Protein AF-A0A2K0UT81-F1 (afdb_monomer)

Foldseek 3Di:
DVQVVQQLVCLQQQFLDRGGPLVVLLQVLQVLVPDPVHDQVNSCVVSVHPGCVCCVVRRDDPQDLWPVVCVVVVHDTPNVVSCCCSHSNVRGDLQQDSADDPVLLVVLCVDPVLVVLVVVLVVLVVVPDPDPVSVVVNVVSVVVSVVSSVVSRVVSSNVSRNVCSVCVVVVCVVCVVVVHDRDDRDDDPDPVPDDPVVVVVVCVVPPDDPPDPVPDVVVVVVVVVVVVPPDDDDPDDDDDDDDDD

Sequence (245 aa):
MISGWTKKLGELAGFGVVVILYTLRYNAGNEFDQCSNISDGLRNLMLQHANSRTFEKHYLGRVVPVDTMAVVSHKEQQKALMRQACSIGYSASKRRPTHLTAEQSASINDDPKIQDLLRQREFLLSKGNKSDKVRTRLRKISKDIQNEKARLRRKRKDQVRKTWSREQAVTDIERQLAGKTFEDPPISPSEEDAHPAQKRLYEALMAPATNTIEITPASYNQIQSNCYEERCVQPTRQNHQGYRK

Structure (mmCIF, N/CA/C/O backbone):
data_AF-A0A2K0UT81-F1
#
_entry.id   AF-A0A2K0UT81-F1
#
loop_
_atom_site.group_PDB
_atom_site.id
_atom_site.type_symbol
_atom_site.label_atom_id
_atom_site.label_alt_id
_atom_site.label_comp_id
_atom_site.label_asym_id
_atom_site.label_entity_id
_atom_site.label_seq_id
_atom_site.pdbx_PDB_ins_code
_atom_site.Cartn_x
_atom_site.Cartn_y
_atom_site.Cartn_z
_atom_site.occupancy
_atom_site.B_iso_or_equiv
_atom_site.auth_seq_id
_atom_site.auth_comp_id
_atom_site.auth_asym_id
_atom_site.auth_atom_id
_atom_site.pdbx_PDB_model_num
ATOM 1 N N . MET A 1 1 ? 4.844 6.743 13.617 1.00 71.19 1 MET A N 1
ATOM 2 C CA . MET A 1 1 ? 4.147 7.903 13.017 1.00 71.19 1 MET A CA 1
ATOM 3 C C . MET A 1 1 ? 4.318 7.995 11.495 1.00 71.19 1 MET A C 1
ATOM 5 O O . MET A 1 1 ? 3.304 8.147 10.839 1.00 71.19 1 MET A O 1
ATOM 9 N N . ILE A 1 2 ? 5.497 7.789 10.889 1.00 87.25 2 ILE A N 1
ATOM 10 C CA . ILE A 1 2 ? 5.664 7.871 9.413 1.00 87.25 2 ILE A CA 1
ATOM 11 C C . ILE A 1 2 ? 5.115 6.674 8.605 1.00 87.25 2 ILE A C 1
ATOM 13 O O . ILE A 1 2 ? 4.696 6.821 7.457 1.00 87.25 2 ILE A O 1
ATOM 17 N N . SER A 1 3 ? 5.072 5.476 9.201 1.00 84.44 3 SER A N 1
ATOM 18 C CA . SER A 1 3 ? 4.624 4.254 8.507 1.00 84.44 3 SER A CA 1
ATOM 19 C C . SER A 1 3 ? 3.131 4.259 8.163 1.00 84.44 3 SER A C 1
ATOM 21 O O . SER A 1 3 ? 2.723 3.683 7.160 1.00 84.44 3 SER A O 1
ATOM 23 N N . GLY A 1 4 ? 2.303 4.908 8.989 1.00 87.88 4 GLY A N 1
ATOM 24 C CA . GLY A 1 4 ? 0.879 5.091 8.703 1.00 87.88 4 GLY A CA 1
ATOM 25 C C . GLY A 1 4 ? 0.661 6.040 7.525 1.00 87.88 4 GLY A C 1
ATOM 26 O O . GLY A 1 4 ? -0.129 5.736 6.635 1.00 87.88 4 GLY A O 1
ATOM 27 N N . TRP A 1 5 ? 1.422 7.138 7.490 1.00 89.88 5 TRP A N 1
ATOM 28 C CA . TRP A 1 5 ? 1.381 8.124 6.412 1.00 89.88 5 TRP A CA 1
ATOM 29 C C . TRP A 1 5 ? 1.833 7.549 5.073 1.00 89.88 5 TRP A C 1
ATOM 31 O O . TRP A 1 5 ? 1.114 7.687 4.092 1.00 89.88 5 TRP A O 1
ATOM 41 N N . THR A 1 6 ? 2.957 6.832 5.029 1.00 91.62 6 THR A N 1
ATOM 42 C CA . THR A 1 6 ? 3.444 6.197 3.786 1.00 91.62 6 THR A CA 1
ATOM 43 C C . THR A 1 6 ? 2.451 5.186 3.218 1.00 91.62 6 THR A C 1
ATOM 45 O O . THR A 1 6 ? 2.192 5.199 2.016 1.00 91.62 6 THR A O 1
ATOM 48 N N . LYS A 1 7 ? 1.802 4.385 4.075 1.00 91.62 7 LYS A N 1
ATOM 49 C CA . LYS A 1 7 ? 0.720 3.488 3.640 1.00 91.62 7 LYS A CA 1
ATOM 50 C C . LYS A 1 7 ? -0.453 4.263 3.051 1.00 91.62 7 LYS A C 1
ATOM 52 O O . LYS A 1 7 ? -0.940 3.904 1.984 1.00 91.62 7 LYS A O 1
ATOM 57 N N . LYS A 1 8 ? -0.897 5.329 3.724 1.00 90.31 8 LYS A N 1
ATOM 58 C CA . LYS A 1 8 ? -2.017 6.149 3.249 1.00 90.31 8 LYS A CA 1
ATOM 59 C C . LYS A 1 8 ? -1.686 6.864 1.938 1.00 90.31 8 LYS A C 1
ATOM 61 O O . LYS A 1 8 ? -2.534 6.887 1.055 1.00 90.31 8 LYS A O 1
ATOM 66 N N . LEU A 1 9 ? -0.468 7.380 1.783 1.00 90.44 9 LEU A N 1
ATOM 67 C CA . LEU A 1 9 ? 0.006 7.973 0.532 1.00 90.44 9 LEU A CA 1
ATOM 68 C C . LEU A 1 9 ? -0.030 6.958 -0.607 1.00 90.44 9 LEU A C 1
ATOM 70 O O . LEU A 1 9 ? -0.569 7.261 -1.662 1.00 90.44 9 LEU A O 1
ATOM 74 N N . GLY A 1 10 ? 0.454 5.734 -0.382 1.00 91.06 10 GLY A N 1
ATOM 75 C CA . GLY A 1 10 ? 0.380 4.696 -1.408 1.00 91.06 10 GLY A CA 1
ATOM 76 C C . GLY A 1 10 ? -1.050 4.295 -1.771 1.00 91.06 10 GLY A C 1
ATOM 77 O O . GLY A 1 10 ? -1.351 4.048 -2.936 1.00 91.06 10 GLY A O 1
ATOM 78 N N . GLU A 1 11 ? -1.955 4.276 -0.788 1.00 91.38 11 GLU A N 1
ATOM 79 C CA . GLU A 1 11 ? -3.379 4.045 -1.039 1.00 91.38 11 GLU A CA 1
ATOM 80 C C . GLU A 1 11 ? -4.002 5.145 -1.906 1.00 91.38 11 GLU A C 1
ATOM 82 O O . GLU A 1 11 ? -4.755 4.803 -2.818 1.00 91.38 11 GLU A O 1
ATOM 87 N N . LEU A 1 12 ? -3.691 6.416 -1.614 1.00 89.75 12 LEU A N 1
ATOM 88 C CA . LEU A 1 12 ? -4.201 7.609 -2.305 1.00 89.75 12 LEU A CA 1
ATOM 89 C C . LEU A 1 12 ? -3.611 7.781 -3.706 1.00 89.75 12 LEU A C 1
ATOM 91 O O . LEU A 1 12 ? -4.350 8.069 -4.637 1.00 89.75 12 LEU A O 1
ATOM 95 N N . ALA A 1 13 ? -2.312 7.521 -3.870 1.00 89.31 13 ALA A N 1
ATOM 96 C CA . ALA A 1 13 ? -1.663 7.414 -5.178 1.00 89.31 13 ALA A CA 1
ATOM 97 C C . ALA A 1 13 ? -2.209 6.233 -5.997 1.00 89.31 13 ALA A C 1
ATOM 99 O O . ALA A 1 13 ? -1.914 6.086 -7.180 1.00 89.31 13 ALA A O 1
ATOM 100 N N . GLY A 1 14 ? -3.000 5.369 -5.355 1.00 90.94 14 GLY A N 1
ATOM 101 C CA . GLY A 1 14 ? -3.665 4.275 -6.016 1.00 90.94 14 GLY A CA 1
ATOM 102 C C . GLY A 1 14 ? -2.703 3.166 -6.390 1.00 90.94 14 GLY A C 1
ATOM 103 O O . GLY A 1 14 ? -2.976 2.507 -7.375 1.00 90.94 14 GLY A O 1
ATOM 104 N N . PHE A 1 15 ? -1.618 2.919 -5.647 1.00 91.94 15 PHE A N 1
ATOM 105 C CA . PHE A 1 15 ? -0.729 1.778 -5.899 1.00 91.94 15 PHE A CA 1
ATOM 106 C C . PHE A 1 15 ? -1.364 0.444 -5.486 1.00 91.94 15 PHE A C 1
ATOM 108 O O . PHE A 1 15 ? -2.181 0.375 -4.556 1.00 91.94 15 PHE A O 1
ATOM 115 N N . GLY A 1 16 ? -0.997 -0.624 -6.204 1.00 88.88 16 GLY A N 1
ATOM 116 C CA . GLY A 1 16 ? -1.505 -1.981 -5.958 1.00 88.88 16 GLY A CA 1
ATOM 117 C C . GLY A 1 16 ? -0.767 -2.684 -4.824 1.00 88.88 16 GLY A C 1
ATOM 118 O O . GLY A 1 16 ? -1.307 -3.575 -4.174 1.00 88.88 16 GLY A O 1
ATOM 119 N N . VAL A 1 17 ? 0.456 -2.236 -4.551 1.00 89.25 17 VAL A N 1
ATOM 120 C CA . VAL A 1 17 ? 1.297 -2.718 -3.458 1.00 89.25 17 VAL A CA 1
ATOM 121 C C . VAL A 1 17 ? 1.152 -1.838 -2.220 1.00 89.25 17 VAL A C 1
ATOM 123 O O . VAL A 1 17 ? 0.838 -0.649 -2.295 1.00 89.25 17 VAL A O 1
ATOM 126 N N . VAL A 1 18 ? 1.431 -2.413 -1.050 1.00 90.81 18 VAL A N 1
ATOM 127 C CA . VAL A 1 18 ? 1.482 -1.640 0.193 1.00 90.81 18 VAL A CA 1
ATOM 128 C C . VAL A 1 18 ? 2.776 -0.829 0.221 1.00 90.81 18 VAL A C 1
ATOM 130 O O . VAL A 1 18 ? 3.878 -1.382 0.266 1.00 90.81 18 VAL A O 1
ATOM 133 N N . VAL A 1 19 ? 2.644 0.497 0.241 1.00 92.44 19 VAL A N 1
ATOM 134 C CA . VAL A 1 19 ? 3.790 1.400 0.358 1.00 92.44 19 VAL A CA 1
ATOM 135 C C . VAL A 1 19 ? 4.198 1.536 1.819 1.00 92.44 19 VAL A C 1
ATOM 137 O O . VAL A 1 19 ? 3.478 2.083 2.653 1.00 92.44 19 VAL A O 1
ATOM 140 N N . ILE A 1 20 ? 5.382 1.025 2.127 1.00 93.06 20 ILE A N 1
ATOM 141 C CA . ILE A 1 20 ? 6.107 1.258 3.377 1.00 93.06 20 ILE A CA 1
ATOM 142 C C . ILE A 1 20 ? 7.523 1.722 3.039 1.00 93.06 20 ILE A C 1
ATOM 144 O O . ILE A 1 20 ? 7.965 1.589 1.901 1.00 93.06 20 ILE A O 1
ATOM 148 N N . LEU A 1 21 ? 8.255 2.226 4.035 1.00 92.50 21 LEU A N 1
ATOM 149 C CA . LEU A 1 21 ? 9.642 2.674 3.853 1.00 92.50 21 LEU A CA 1
ATOM 150 C C . LEU A 1 21 ? 10.527 1.609 3.194 1.00 92.50 21 LEU A C 1
ATOM 152 O O . LEU A 1 21 ? 11.316 1.928 2.312 1.00 92.50 21 LEU A O 1
ATOM 156 N N . TYR A 1 22 ? 10.351 0.342 3.579 1.00 93.38 22 TYR A N 1
ATOM 157 C CA . TYR A 1 22 ? 11.067 -0.761 2.949 1.00 93.38 22 TYR A CA 1
ATOM 158 C C . TYR A 1 22 ? 10.715 -0.904 1.462 1.00 93.38 22 TYR A C 1
ATOM 160 O O . TYR A 1 22 ? 11.628 -0.975 0.657 1.00 93.38 22 TYR A O 1
ATOM 168 N N . THR A 1 23 ? 9.435 -0.849 1.069 1.00 91.88 23 THR A N 1
ATOM 169 C CA . THR A 1 23 ? 9.013 -0.876 -0.346 1.00 91.88 23 THR A CA 1
ATOM 170 C C . THR A 1 23 ? 9.639 0.270 -1.140 1.00 91.88 23 THR A C 1
ATOM 172 O O . THR A 1 23 ? 10.075 0.074 -2.266 1.00 91.88 23 THR A O 1
ATOM 175 N N . LEU A 1 24 ? 9.717 1.471 -0.561 1.00 91.19 24 LEU A N 1
ATOM 176 C CA . LEU A 1 24 ? 10.350 2.617 -1.219 1.00 91.19 24 LEU A CA 1
ATOM 177 C C . LEU A 1 24 ? 11.852 2.384 -1.424 1.00 91.19 24 LEU A C 1
ATOM 179 O O . LEU A 1 24 ? 12.349 2.560 -2.531 1.00 91.19 24 LEU A O 1
ATOM 183 N N . ARG A 1 25 ? 12.555 1.916 -0.387 1.00 94.00 25 ARG A N 1
ATOM 184 C CA . ARG A 1 25 ? 13.986 1.581 -0.461 1.00 94.00 25 ARG A CA 1
ATOM 185 C C . ARG A 1 25 ? 14.259 0.411 -1.411 1.00 94.00 25 ARG A C 1
ATOM 187 O O . ARG A 1 25 ? 15.251 0.436 -2.126 1.00 94.00 25 ARG A O 1
ATOM 194 N N . TYR A 1 26 ? 13.371 -0.580 -1.433 1.00 93.62 26 TYR A N 1
ATOM 195 C CA . TYR A 1 26 ? 13.382 -1.714 -2.355 1.00 93.62 26 TYR A CA 1
ATOM 196 C C . TYR A 1 26 ? 13.311 -1.246 -3.804 1.00 93.62 26 TYR A C 1
ATOM 198 O O . TYR A 1 26 ? 14.203 -1.557 -4.584 1.00 93.62 26 TYR A O 1
ATOM 206 N N . ASN A 1 27 ? 12.307 -0.441 -4.154 1.00 90.88 27 ASN A N 1
ATOM 207 C CA . ASN A 1 27 ? 12.177 0.062 -5.519 1.00 90.88 27 ASN A CA 1
ATOM 208 C C . ASN A 1 27 ? 13.346 0.978 -5.896 1.00 90.88 27 ASN A C 1
ATOM 210 O O . ASN A 1 27 ? 13.968 0.753 -6.925 1.00 90.88 27 ASN A O 1
ATOM 214 N N . ALA A 1 28 ? 13.709 1.938 -5.039 1.00 91.81 28 ALA A N 1
ATOM 215 C CA . ALA A 1 28 ? 14.836 2.833 -5.300 1.00 91.81 28 ALA A CA 1
ATOM 216 C C . ALA A 1 28 ? 16.145 2.060 -5.514 1.00 91.81 28 ALA A C 1
ATOM 218 O O . ALA A 1 28 ? 16.870 2.332 -6.461 1.00 91.81 28 ALA A O 1
ATOM 219 N N . GLY A 1 29 ? 16.416 1.048 -4.685 1.00 94.25 29 GLY A N 1
ATOM 220 C CA . GLY A 1 29 ? 17.598 0.206 -4.831 1.00 94.25 29 GLY A CA 1
ATOM 221 C C . GLY A 1 29 ? 17.665 -0.522 -6.175 1.00 94.25 29 GLY A C 1
ATOM 222 O O . GLY A 1 29 ? 18.743 -0.600 -6.750 1.00 94.25 29 GLY A O 1
ATOM 223 N N . ASN A 1 30 ? 16.532 -1.012 -6.687 1.00 93.12 30 ASN A N 1
ATOM 224 C CA . ASN A 1 30 ? 16.468 -1.647 -8.009 1.00 93.12 30 ASN A CA 1
ATOM 225 C C . ASN A 1 30 ? 16.635 -0.649 -9.157 1.00 93.12 30 ASN A C 1
ATOM 227 O O . ASN A 1 30 ? 17.266 -0.975 -10.156 1.00 93.12 30 ASN A O 1
ATOM 231 N N . GLU A 1 31 ? 16.107 0.567 -9.017 1.00 91.25 31 GLU A N 1
ATOM 232 C CA . GLU A 1 31 ? 16.331 1.627 -10.006 1.00 91.25 31 GLU A CA 1
ATOM 233 C C . GLU A 1 31 ? 17.798 2.076 -10.028 1.00 91.25 31 GLU A C 1
ATOM 235 O O . GLU A 1 31 ? 18.343 2.352 -11.095 1.00 91.25 31 GLU A O 1
ATOM 240 N N . PHE A 1 32 ? 18.458 2.115 -8.865 1.00 93.31 32 PHE A N 1
ATOM 241 C CA . PHE A 1 32 ? 19.889 2.404 -8.770 1.00 93.31 32 PHE A CA 1
ATOM 242 C C . PHE A 1 32 ? 20.732 1.305 -9.416 1.00 93.31 32 PHE A C 1
ATOM 244 O O . PHE A 1 32 ? 21.649 1.615 -10.162 1.00 93.31 32 PHE A O 1
ATOM 251 N N . ASP A 1 33 ? 20.392 0.041 -9.164 1.00 93.12 33 ASP A N 1
ATOM 252 C CA . ASP A 1 33 ? 21.069 -1.134 -9.725 1.00 93.12 33 ASP A CA 1
ATOM 253 C C . ASP A 1 33 ? 21.035 -1.186 -11.260 1.00 93.12 33 ASP A C 1
ATOM 255 O O . ASP A 1 33 ? 21.993 -1.594 -11.905 1.00 93.12 33 ASP A O 1
ATOM 259 N N . GLN A 1 34 ? 19.936 -0.727 -11.859 1.00 87.44 34 GLN A N 1
ATOM 260 C CA . GLN A 1 34 ? 19.759 -0.707 -13.314 1.00 87.44 34 GLN A CA 1
ATOM 261 C C . GLN A 1 34 ? 20.312 0.560 -13.979 1.00 87.44 34 GLN A C 1
ATOM 263 O O . GLN A 1 34 ? 20.283 0.682 -15.207 1.00 87.44 34 GLN A O 1
ATOM 268 N N . CYS A 1 35 ? 20.778 1.535 -13.199 1.00 88.94 35 CYS A N 1
ATOM 269 C CA . CYS A 1 35 ? 21.290 2.788 -13.728 1.00 88.94 35 CYS A CA 1
ATOM 270 C C . CYS A 1 35 ? 22.751 2.625 -14.157 1.00 88.94 35 CYS A C 1
ATOM 272 O O . CYS A 1 35 ? 23.621 2.392 -13.325 1.00 88.94 35 CYS A O 1
ATOM 274 N N . SER A 1 36 ? 23.047 2.849 -15.441 1.00 89.56 36 SER A N 1
ATOM 275 C CA . SER A 1 36 ? 24.410 2.736 -15.990 1.00 89.56 36 SER A CA 1
ATOM 276 C C . SER A 1 36 ? 25.437 3.637 -15.300 1.00 89.56 36 SER A C 1
ATOM 278 O O . SER A 1 36 ? 26.630 3.357 -15.338 1.00 89.56 36 SER A O 1
ATOM 280 N N . ASN A 1 37 ? 24.977 4.724 -14.678 1.00 94.75 37 ASN A N 1
ATOM 281 C CA . ASN A 1 37 ? 25.829 5.723 -14.037 1.00 94.75 37 ASN A CA 1
ATOM 282 C C . ASN A 1 37 ? 26.047 5.446 -12.540 1.00 94.75 37 ASN A C 1
ATOM 284 O O . ASN A 1 37 ? 26.720 6.226 -11.868 1.00 94.75 37 ASN A O 1
ATOM 288 N N . ILE A 1 38 ? 25.462 4.375 -11.996 1.00 95.69 38 ILE A N 1
ATOM 289 C CA . ILE A 1 38 ? 25.576 4.016 -10.584 1.00 95.69 38 ILE A CA 1
ATOM 290 C C . ILE A 1 38 ? 26.283 2.667 -10.489 1.00 95.69 38 ILE A C 1
ATOM 292 O O . ILE A 1 38 ? 25.756 1.638 -10.891 1.00 95.69 38 ILE A O 1
ATOM 296 N N . SER A 1 39 ? 27.492 2.672 -9.931 1.00 96.62 39 SER A N 1
ATOM 297 C CA . SER A 1 39 ? 28.215 1.433 -9.643 1.00 96.62 39 SER A CA 1
ATOM 298 C C . SER A 1 39 ? 27.609 0.698 -8.445 1.00 96.62 39 SER A C 1
ATOM 300 O O . SER A 1 39 ? 26.984 1.312 -7.575 1.00 96.62 39 SER A O 1
ATOM 302 N N . ASP A 1 40 ? 27.891 -0.601 -8.322 1.00 96.62 40 ASP A N 1
ATOM 303 C CA . ASP A 1 40 ? 27.530 -1.392 -7.137 1.00 96.62 40 ASP A CA 1
ATOM 304 C C . ASP A 1 40 ? 28.001 -0.741 -5.831 1.00 96.62 40 ASP A C 1
ATOM 306 O O . ASP A 1 40 ? 27.269 -0.719 -4.841 1.00 96.62 40 ASP A O 1
ATOM 310 N N . GLY A 1 41 ? 29.217 -0.183 -5.825 1.00 96.50 41 GLY A N 1
ATOM 311 C CA . GLY A 1 41 ? 29.776 0.525 -4.674 1.00 96.50 41 GLY A CA 1
ATOM 312 C C . GLY A 1 41 ? 28.956 1.759 -4.296 1.00 96.50 41 GLY A C 1
ATOM 313 O O . GLY A 1 41 ? 28.634 1.939 -3.122 1.00 96.50 41 GLY A O 1
ATOM 314 N N . LEU A 1 42 ? 28.551 2.567 -5.282 1.00 97.38 42 LEU A N 1
ATOM 315 C CA . LEU A 1 42 ? 27.714 3.746 -5.054 1.00 97.38 42 LEU A CA 1
ATOM 316 C C . LEU A 1 42 ? 26.294 3.357 -4.617 1.00 97.38 42 LEU A C 1
ATOM 318 O O . LEU A 1 42 ? 25.787 3.915 -3.644 1.00 97.38 42 LEU A O 1
ATOM 322 N N . ARG A 1 43 ? 25.681 2.348 -5.251 1.00 97.00 43 ARG A N 1
ATOM 323 C CA . ARG A 1 43 ? 24.393 1.777 -4.818 1.00 97.00 43 ARG A CA 1
ATOM 324 C C . ARG A 1 43 ? 24.471 1.319 -3.362 1.00 97.00 43 ARG A C 1
ATOM 326 O O . ARG A 1 43 ? 23.590 1.629 -2.561 1.00 97.00 43 ARG A O 1
ATOM 333 N N . ASN A 1 44 ? 25.533 0.600 -3.001 1.00 97.06 44 ASN A N 1
ATOM 334 C CA . ASN A 1 44 ? 25.749 0.114 -1.643 1.00 97.06 44 ASN A CA 1
ATOM 335 C C . ASN A 1 44 ? 25.969 1.273 -0.659 1.00 97.06 44 ASN A C 1
ATOM 337 O O . ASN A 1 44 ? 25.402 1.232 0.427 1.00 97.06 44 ASN A O 1
ATOM 341 N N . LEU A 1 45 ? 26.679 2.339 -1.040 1.00 96.88 45 LEU A N 1
ATOM 342 C CA . LEU A 1 45 ? 26.806 3.554 -0.228 1.00 96.88 45 LEU A CA 1
ATOM 343 C C . LEU A 1 45 ? 25.443 4.224 0.017 1.00 96.88 45 LEU A C 1
ATOM 345 O O . LEU A 1 45 ? 25.078 4.473 1.165 1.00 96.88 45 LEU A O 1
ATOM 349 N N . MET A 1 46 ? 24.658 4.454 -1.042 1.00 96.19 46 MET A N 1
ATOM 350 C CA . MET A 1 46 ? 23.321 5.068 -0.965 1.00 96.19 46 MET A CA 1
ATOM 351 C C . MET A 1 46 ? 22.356 4.243 -0.104 1.00 96.19 46 MET A C 1
ATOM 353 O O . MET A 1 46 ? 21.551 4.788 0.652 1.00 96.19 46 MET A O 1
ATOM 357 N N . LEU A 1 47 ? 22.454 2.916 -0.192 1.00 95.81 47 LEU A N 1
ATOM 358 C CA . LEU A 1 47 ? 21.675 1.981 0.611 1.00 95.81 47 LEU A CA 1
ATOM 359 C C . LEU A 1 47 ? 22.355 1.607 1.934 1.00 95.81 47 LEU A C 1
ATOM 361 O O . LEU A 1 47 ? 21.824 0.752 2.638 1.00 95.81 47 LEU A O 1
ATOM 365 N N . GLN A 1 48 ? 23.480 2.219 2.310 1.00 96.94 48 GLN A N 1
ATOM 366 C CA . GLN A 1 48 ? 24.234 1.905 3.533 1.00 96.94 48 GLN A CA 1
ATOM 367 C C . GLN A 1 48 ? 24.479 0.396 3.737 1.00 96.94 48 GLN A C 1
ATOM 369 O O . GLN A 1 48 ? 24.310 -0.151 4.827 1.00 96.94 48 GLN A O 1
ATOM 374 N N . HIS A 1 49 ? 24.829 -0.305 2.665 1.00 96.94 49 HIS A N 1
ATOM 375 C CA . HIS A 1 49 ? 25.208 -1.709 2.683 1.00 96.94 49 HIS A CA 1
ATOM 376 C C . HIS A 1 49 ? 26.732 -1.836 2.667 1.00 96.94 49 HIS A C 1
ATOM 378 O O . HIS A 1 49 ? 27.406 -1.170 1.889 1.00 96.94 49 HIS A O 1
ATOM 384 N N . ALA A 1 50 ? 27.278 -2.742 3.481 1.00 96.31 50 ALA A N 1
ATOM 385 C CA . ALA A 1 50 ? 28.715 -3.026 3.477 1.00 96.31 50 ALA A CA 1
ATOM 386 C C . ALA A 1 50 ? 29.189 -3.668 2.158 1.00 96.31 50 ALA A C 1
ATOM 388 O O . ALA A 1 50 ? 30.335 -3.496 1.758 1.00 96.31 50 ALA A O 1
ATOM 389 N N . ASN A 1 51 ? 28.317 -4.433 1.496 1.00 95.94 51 ASN A N 1
ATOM 390 C CA . ASN A 1 51 ? 28.566 -5.075 0.207 1.00 95.94 51 ASN A CA 1
ATOM 391 C C . ASN A 1 51 ? 27.241 -5.451 -0.484 1.00 95.94 51 ASN A C 1
ATOM 393 O O . ASN A 1 51 ? 26.159 -5.344 0.106 1.00 95.94 51 ASN A O 1
ATOM 397 N N . SER A 1 52 ? 27.339 -5.932 -1.727 1.00 96.81 52 SER A N 1
A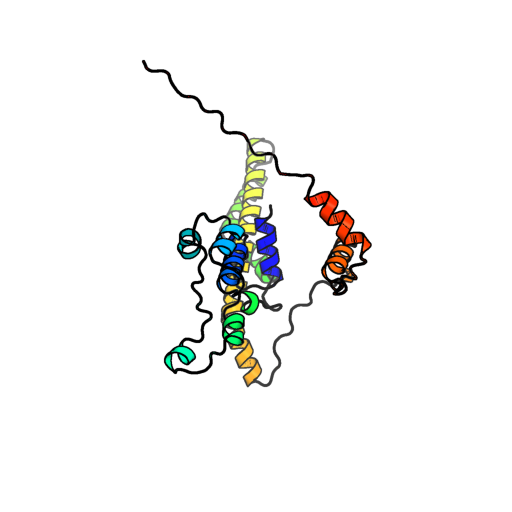TOM 398 C CA . SER A 1 52 ? 26.191 -6.262 -2.581 1.00 96.81 52 SER A CA 1
ATOM 399 C C . SER A 1 52 ? 25.350 -7.430 -2.064 1.00 96.81 52 SER A C 1
ATOM 401 O O . SER A 1 52 ? 24.158 -7.482 -2.350 1.00 96.81 52 SER A O 1
ATOM 403 N N . ARG A 1 53 ? 25.890 -8.300 -1.199 1.00 97.56 53 ARG A N 1
ATOM 404 C CA . ARG A 1 53 ? 25.169 -9.478 -0.686 1.00 97.56 53 ARG A CA 1
ATOM 405 C C . ARG A 1 53 ? 23.877 -9.105 0.041 1.00 97.56 53 ARG A C 1
ATOM 407 O O . ARG A 1 53 ? 22.870 -9.805 -0.067 1.00 97.56 53 ARG A O 1
ATOM 414 N N . THR A 1 54 ? 23.886 -7.995 0.783 1.00 96.31 54 THR A N 1
ATOM 415 C CA . THR A 1 54 ? 22.679 -7.485 1.451 1.00 96.31 54 THR A CA 1
ATOM 416 C C . THR A 1 54 ? 21.638 -7.038 0.430 1.00 96.31 54 THR A C 1
ATOM 418 O O . THR A 1 54 ? 20.453 -7.333 0.598 1.00 96.31 54 THR A O 1
ATOM 421 N N . PHE A 1 55 ? 22.072 -6.367 -0.640 1.00 96.81 55 PHE A N 1
ATOM 422 C CA . PHE A 1 55 ? 21.192 -5.964 -1.730 1.00 96.81 55 PHE A CA 1
ATOM 423 C C . PHE A 1 55 ? 20.619 -7.188 -2.454 1.00 96.81 55 PHE A C 1
ATOM 425 O O . PHE A 1 55 ? 19.407 -7.346 -2.499 1.00 96.81 55 PHE A O 1
ATOM 432 N N . GLU A 1 56 ? 21.454 -8.115 -2.909 1.00 95.88 56 GLU A N 1
ATOM 433 C CA . GLU A 1 56 ? 21.044 -9.338 -3.615 1.00 95.88 56 GLU A CA 1
ATOM 434 C C . GLU A 1 56 ? 20.027 -10.176 -2.823 1.00 95.88 56 GLU A C 1
ATOM 436 O O . GLU A 1 56 ? 19.035 -10.681 -3.363 1.00 95.88 56 GLU A O 1
ATOM 441 N N . LYS A 1 57 ? 20.249 -10.304 -1.510 1.00 95.56 57 LYS A N 1
ATOM 442 C CA . LYS A 1 57 ? 19.397 -11.114 -0.638 1.00 95.56 57 LYS A CA 1
ATOM 443 C C . LYS A 1 57 ? 18.065 -10.439 -0.315 1.00 95.56 57 LYS A C 1
ATOM 445 O O . LYS A 1 57 ? 17.044 -11.125 -0.265 1.00 95.56 57 LYS A O 1
ATOM 450 N N . HIS A 1 58 ? 18.074 -9.132 -0.052 1.00 94.75 58 HIS A N 1
ATOM 451 C CA . HIS A 1 58 ? 16.930 -8.438 0.549 1.00 94.75 58 HIS A CA 1
ATOM 452 C C . HIS A 1 58 ? 16.299 -7.357 -0.323 1.00 94.75 58 HIS A C 1
ATOM 454 O O . HIS A 1 58 ? 15.194 -6.933 -0.015 1.00 94.75 58 HIS A O 1
ATOM 460 N N . TYR A 1 59 ? 16.965 -6.878 -1.363 1.00 95.38 59 TYR A N 1
ATOM 461 C CA . TYR A 1 59 ? 16.513 -5.733 -2.154 1.00 95.38 59 TYR A CA 1
ATOM 462 C C . TYR A 1 59 ? 16.441 -6.024 -3.649 1.00 95.38 59 TYR A C 1
ATOM 464 O O . TYR A 1 59 ? 15.647 -5.381 -4.320 1.00 95.38 59 TYR A O 1
ATOM 472 N N . LEU A 1 60 ? 17.183 -7.002 -4.169 1.00 94.38 60 LEU A N 1
ATOM 473 C CA . LEU A 1 60 ? 17.145 -7.344 -5.584 1.00 94.38 60 LEU A CA 1
ATOM 474 C C . LEU A 1 60 ? 15.745 -7.809 -6.013 1.00 94.38 60 LEU A C 1
ATOM 476 O O . LEU A 1 60 ? 15.103 -8.653 -5.370 1.00 94.38 60 LEU A O 1
ATOM 480 N N . GLY A 1 61 ? 15.297 -7.227 -7.120 1.00 90.25 61 GLY A N 1
ATOM 481 C CA . GLY A 1 61 ? 14.043 -7.466 -7.811 1.00 90.25 61 GLY A CA 1
ATOM 482 C C . GLY A 1 61 ? 13.779 -8.948 -8.031 1.00 90.25 61 GLY A C 1
ATOM 483 O O . GLY A 1 61 ? 14.671 -9.702 -8.414 1.00 90.25 61 GLY A O 1
ATOM 484 N N . ARG A 1 62 ? 12.541 -9.384 -7.791 1.00 89.56 62 ARG A N 1
ATOM 485 C CA . ARG A 1 62 ? 12.051 -10.690 -8.281 1.00 89.56 62 ARG A CA 1
ATOM 486 C C . ARG A 1 62 ? 11.230 -10.564 -9.561 1.00 89.56 62 ARG A C 1
ATOM 488 O O . ARG A 1 62 ? 11.003 -11.556 -10.240 1.00 89.56 62 ARG A O 1
ATOM 495 N N . VAL A 1 63 ? 10.806 -9.346 -9.884 1.00 87.69 63 VAL A N 1
ATOM 496 C CA . VAL A 1 63 ? 10.241 -9.006 -11.187 1.00 87.69 63 VAL A CA 1
ATOM 497 C C . VAL A 1 63 ? 11.412 -8.783 -12.136 1.00 87.69 63 VAL A C 1
ATOM 499 O O . VAL A 1 63 ? 12.320 -8.033 -11.792 1.00 87.69 63 VAL A O 1
ATOM 502 N N . VAL A 1 64 ? 11.401 -9.450 -13.289 1.00 88.38 64 VAL A N 1
ATOM 503 C CA . VAL A 1 64 ? 12.465 -9.373 -14.297 1.00 88.38 64 VAL A CA 1
ATOM 504 C C . VAL A 1 64 ? 12.075 -8.316 -15.340 1.00 88.38 64 VAL A C 1
ATOM 506 O O . VAL A 1 64 ? 11.207 -8.596 -16.164 1.00 88.38 64 VAL A O 1
ATOM 509 N N . PRO A 1 65 ? 12.681 -7.112 -15.338 1.00 88.56 65 PRO A N 1
ATOM 510 C CA . PRO A 1 65 ? 12.330 -6.024 -16.254 1.00 88.56 65 PRO A CA 1
ATOM 511 C C . PRO A 1 65 ? 13.098 -6.125 -17.583 1.00 88.56 65 PRO A C 1
ATOM 513 O O . PRO A 1 65 ? 13.494 -5.117 -18.164 1.00 88.56 65 PRO A O 1
ATOM 516 N N . VAL A 1 66 ? 13.355 -7.350 -18.043 1.00 89.88 66 VAL A N 1
ATOM 517 C CA . VAL A 1 66 ? 14.147 -7.652 -19.241 1.00 89.88 66 VAL A CA 1
ATOM 518 C C . VAL A 1 66 ? 13.284 -8.452 -20.201 1.00 89.88 66 VAL A C 1
ATOM 520 O O . VAL A 1 66 ? 12.616 -9.400 -19.792 1.00 89.88 66 VAL A O 1
ATOM 523 N N . ASP A 1 67 ? 13.322 -8.081 -21.478 1.00 94.44 67 ASP A N 1
ATOM 524 C CA . ASP A 1 67 ? 12.643 -8.807 -22.548 1.00 94.44 67 ASP A CA 1
ATOM 525 C C . ASP A 1 67 ? 13.419 -10.093 -22.868 1.00 94.44 67 ASP A C 1
ATOM 527 O O . ASP A 1 67 ? 14.298 -10.133 -23.733 1.00 94.44 67 ASP A O 1
ATOM 531 N N . THR A 1 68 ? 13.139 -11.146 -22.102 1.00 93.19 68 THR A N 1
ATOM 532 C CA . THR A 1 68 ? 13.848 -12.428 -22.201 1.00 93.19 68 THR A CA 1
ATOM 533 C C . THR A 1 68 ? 13.654 -13.092 -23.561 1.00 93.19 68 THR A C 1
ATOM 535 O O . THR A 1 68 ? 14.569 -13.753 -24.051 1.00 93.19 68 THR A O 1
ATOM 538 N N . MET A 1 69 ? 12.506 -12.881 -24.209 1.00 94.06 69 MET A N 1
ATOM 539 C CA . MET A 1 69 ? 12.227 -13.436 -25.532 1.00 94.06 69 MET A CA 1
ATOM 540 C C . MET A 1 69 ? 13.052 -12.758 -26.619 1.00 94.06 69 MET A C 1
ATOM 542 O O . MET A 1 69 ? 13.603 -13.455 -27.475 1.00 94.06 69 MET A O 1
ATOM 546 N N . ALA A 1 70 ? 13.189 -11.429 -26.579 1.00 96.06 70 ALA A N 1
ATOM 547 C CA . ALA A 1 70 ? 14.081 -10.720 -27.490 1.00 96.06 70 ALA A CA 1
ATOM 548 C C . ALA A 1 70 ? 15.541 -11.155 -27.298 1.00 96.06 70 ALA A C 1
ATOM 550 O O . ALA A 1 70 ? 16.231 -11.387 -28.287 1.00 96.06 70 ALA A O 1
ATOM 551 N N . VAL A 1 71 ? 15.985 -11.365 -26.051 1.00 94.56 71 VAL A N 1
ATOM 552 C CA . VAL A 1 71 ? 17.332 -11.888 -25.754 1.00 94.56 71 VAL A CA 1
ATOM 553 C C . VAL A 1 71 ? 17.558 -13.259 -26.394 1.00 94.56 71 VAL A C 1
ATOM 555 O O . VAL A 1 71 ? 18.518 -13.422 -27.142 1.00 94.56 71 VAL A O 1
ATOM 558 N N . VAL A 1 72 ? 16.671 -14.229 -26.139 1.00 96.81 72 VAL A N 1
ATOM 559 C CA . VAL A 1 72 ? 16.789 -15.597 -26.687 1.00 96.81 72 VAL A CA 1
ATOM 560 C C . VAL A 1 72 ? 16.697 -15.601 -28.213 1.00 96.81 72 VAL A C 1
ATOM 562 O O . VAL A 1 72 ? 17.347 -16.404 -28.873 1.00 96.81 72 VAL A O 1
ATOM 565 N N . SER A 1 73 ? 15.920 -14.683 -28.784 1.00 96.81 73 SER A N 1
ATOM 566 C CA . SER A 1 73 ? 15.743 -14.569 -30.235 1.00 96.81 73 SER A CA 1
ATOM 567 C C . SER A 1 73 ? 16.804 -13.702 -30.921 1.00 96.81 73 SER A C 1
ATOM 569 O O . SER A 1 73 ? 16.676 -13.457 -32.118 1.00 96.81 73 SER A O 1
ATOM 571 N N . HIS A 1 74 ? 17.804 -13.193 -30.191 1.00 95.56 74 HIS A N 1
ATOM 572 C CA . HIS A 1 74 ? 18.807 -12.243 -30.690 1.00 95.56 74 HIS A CA 1
ATOM 573 C C . HIS A 1 74 ? 18.208 -10.994 -31.368 1.00 95.56 74 HIS A C 1
ATOM 575 O O . HIS A 1 74 ? 18.721 -10.501 -32.372 1.00 95.56 74 HIS A O 1
ATOM 581 N N . LYS A 1 75 ? 17.105 -10.476 -30.819 1.00 96.69 75 LYS A N 1
ATOM 582 C CA . LYS A 1 75 ? 16.413 -9.268 -31.290 1.00 96.69 75 LYS A CA 1
ATOM 583 C C . LYS A 1 75 ? 16.662 -8.084 -30.362 1.00 96.69 75 LYS A C 1
ATOM 585 O O . LYS A 1 75 ? 17.070 -8.236 -29.209 1.00 96.69 75 LYS A O 1
ATOM 590 N N . GLU A 1 76 ? 16.378 -6.889 -30.870 1.00 95.62 76 GLU A N 1
ATOM 591 C CA . GLU A 1 76 ? 16.358 -5.681 -30.053 1.00 95.62 76 GLU A CA 1
ATOM 592 C C . GLU A 1 76 ? 15.287 -5.788 -28.955 1.00 95.62 76 GLU A C 1
ATOM 594 O O . GLU A 1 76 ? 14.159 -6.213 -29.201 1.00 95.62 76 GLU A O 1
ATOM 599 N N . GLN A 1 77 ? 15.660 -5.424 -27.727 1.00 94.94 77 GLN A N 1
ATOM 600 C CA . GLN A 1 77 ? 14.795 -5.537 -26.553 1.00 94.94 77 GLN A CA 1
ATOM 601 C C . GLN A 1 77 ? 13.893 -4.315 -26.386 1.00 94.94 77 GLN A C 1
ATOM 603 O O . GLN A 1 77 ? 14.360 -3.176 -26.450 1.00 94.94 77 GLN A O 1
ATOM 608 N N . GLN A 1 78 ? 12.640 -4.536 -25.983 1.00 93.75 78 GLN A N 1
ATOM 609 C CA . GLN A 1 78 ? 11.698 -3.463 -25.646 1.00 93.75 78 GLN A CA 1
ATOM 610 C C . GLN A 1 78 ? 11.909 -2.913 -24.220 1.00 93.75 78 GLN A C 1
ATOM 612 O O . GLN A 1 78 ? 11.015 -2.940 -23.374 1.00 93.75 78 GLN A O 1
ATOM 617 N N . LYS A 1 79 ? 13.109 -2.389 -23.930 1.00 89.69 79 LYS A N 1
ATOM 618 C CA . LYS A 1 79 ? 13.535 -2.000 -22.567 1.00 89.69 79 LYS A CA 1
ATOM 619 C C . LYS A 1 79 ? 12.596 -1.005 -21.879 1.00 89.69 79 LYS A C 1
ATOM 621 O O . LYS A 1 79 ? 12.300 -1.167 -20.699 1.00 89.69 79 LYS A O 1
ATOM 626 N N . ALA A 1 80 ? 12.126 0.016 -22.599 1.00 89.69 80 ALA A N 1
ATOM 627 C CA . ALA A 1 80 ? 11.237 1.033 -22.034 1.00 89.69 80 ALA A CA 1
ATOM 628 C C . ALA A 1 80 ? 9.886 0.437 -21.610 1.00 89.69 80 ALA A C 1
ATOM 630 O O . ALA A 1 80 ? 9.427 0.690 -20.496 1.00 89.69 80 ALA A O 1
ATOM 631 N N . LEU A 1 81 ? 9.298 -0.411 -22.461 1.00 91.31 81 LEU A N 1
ATOM 632 C CA . LEU A 1 81 ? 8.044 -1.103 -22.170 1.00 91.31 81 LEU A CA 1
ATOM 633 C C . LEU A 1 81 ? 8.201 -2.041 -20.972 1.00 91.31 81 LEU A C 1
ATOM 635 O O . LEU A 1 81 ? 7.391 -1.989 -20.050 1.00 91.31 81 LEU A O 1
ATOM 639 N N . MET A 1 82 ? 9.266 -2.848 -20.951 1.00 91.81 82 MET A N 1
ATOM 640 C CA . MET A 1 82 ? 9.535 -3.769 -19.845 1.00 91.81 82 MET A CA 1
ATOM 641 C C . MET A 1 82 ? 9.738 -3.024 -18.527 1.00 91.81 82 MET A C 1
ATOM 643 O O . MET A 1 82 ? 9.110 -3.364 -17.526 1.00 91.81 82 MET A O 1
ATOM 647 N N . ARG A 1 83 ? 10.545 -1.954 -18.521 1.00 87.44 83 ARG A N 1
ATOM 648 C CA . ARG A 1 83 ? 10.749 -1.125 -17.326 1.00 87.44 83 ARG A CA 1
ATOM 649 C C . ARG A 1 83 ? 9.438 -0.512 -16.845 1.00 87.44 83 ARG A C 1
ATOM 651 O O . ARG A 1 83 ? 9.156 -0.549 -15.652 1.00 87.44 83 ARG A O 1
ATOM 658 N N . GLN A 1 84 ? 8.614 0.006 -17.756 1.00 88.19 84 GLN A N 1
ATOM 659 C CA . GLN A 1 84 ? 7.318 0.578 -17.403 1.00 88.19 84 GLN A CA 1
ATOM 660 C C . GLN A 1 84 ? 6.370 -0.481 -16.828 1.00 88.19 84 GLN A C 1
ATOM 662 O O . GLN A 1 84 ? 5.837 -0.261 -15.742 1.00 88.19 84 GLN A O 1
ATOM 667 N N . ALA A 1 85 ? 6.198 -1.622 -17.501 1.00 88.62 85 ALA A N 1
ATOM 668 C CA . ALA A 1 85 ? 5.312 -2.714 -17.088 1.00 88.62 85 ALA A CA 1
ATOM 669 C C . ALA A 1 85 ? 5.733 -3.353 -15.754 1.00 88.62 85 ALA A C 1
ATOM 671 O O . ALA A 1 85 ? 4.889 -3.759 -14.957 1.00 88.62 85 ALA A O 1
ATOM 672 N N . CYS A 1 86 ? 7.038 -3.408 -15.488 1.00 87.12 86 CYS A N 1
ATOM 673 C CA . CYS A 1 86 ? 7.593 -3.948 -14.250 1.00 87.12 86 CYS A CA 1
ATOM 674 C C . CYS A 1 86 ? 7.741 -2.903 -13.131 1.00 87.12 86 CYS A C 1
ATOM 676 O O . CYS A 1 86 ? 8.100 -3.264 -12.009 1.00 87.12 86 CYS A O 1
ATOM 678 N N . SER A 1 87 ? 7.466 -1.624 -13.400 1.00 85.50 87 SER A N 1
ATOM 679 C CA . SER A 1 87 ? 7.557 -0.565 -12.394 1.00 85.50 87 SER A CA 1
ATOM 680 C C . SER A 1 87 ? 6.426 -0.653 -11.366 1.00 85.50 87 SER A C 1
ATOM 682 O O . SER A 1 87 ? 5.306 -1.073 -11.658 1.00 85.50 87 SER A O 1
ATOM 684 N N . ILE A 1 88 ? 6.661 -0.141 -10.156 1.00 83.19 88 ILE A N 1
ATOM 685 C CA . ILE A 1 88 ? 5.581 0.058 -9.174 1.00 83.19 88 ILE A CA 1
ATOM 686 C C . ILE A 1 88 ? 4.465 0.972 -9.717 1.00 83.19 88 ILE A C 1
ATOM 688 O O . ILE A 1 88 ? 3.289 0.791 -9.377 1.00 83.19 88 ILE A O 1
ATOM 692 N N . GLY A 1 89 ? 4.841 1.920 -10.585 1.00 83.56 89 GLY A N 1
ATOM 693 C CA . GLY A 1 89 ? 3.953 2.876 -11.238 1.00 83.56 89 GLY A CA 1
ATOM 694 C C . GLY A 1 89 ? 2.924 2.216 -12.148 1.00 83.56 89 GLY A C 1
ATOM 695 O O . GLY A 1 89 ? 1.801 2.701 -12.210 1.00 83.56 89 GLY A O 1
ATOM 696 N N . TYR A 1 90 ? 3.243 1.067 -12.750 1.00 85.44 90 TYR A N 1
ATOM 697 C CA . TYR A 1 90 ? 2.287 0.281 -13.538 1.00 85.44 90 TYR A CA 1
ATOM 698 C C . TYR A 1 90 ? 1.017 -0.054 -12.750 1.00 85.44 90 TYR A C 1
ATOM 700 O O . TYR A 1 90 ? -0.091 -0.019 -13.274 1.00 85.44 90 TYR A O 1
ATOM 708 N N . SER A 1 91 ? 1.169 -0.337 -11.454 1.00 85.94 91 SER A N 1
ATOM 709 C CA . SER A 1 91 ? 0.032 -0.658 -10.598 1.00 85.94 91 SER A CA 1
ATOM 710 C C . SER A 1 91 ? -0.802 0.563 -10.207 1.00 85.94 91 SER A C 1
ATOM 712 O O . SER A 1 91 ? -1.858 0.372 -9.606 1.00 85.94 91 SER A O 1
ATOM 714 N N . ALA A 1 92 ? -0.337 1.791 -10.458 1.00 89.62 92 ALA A N 1
ATOM 715 C CA 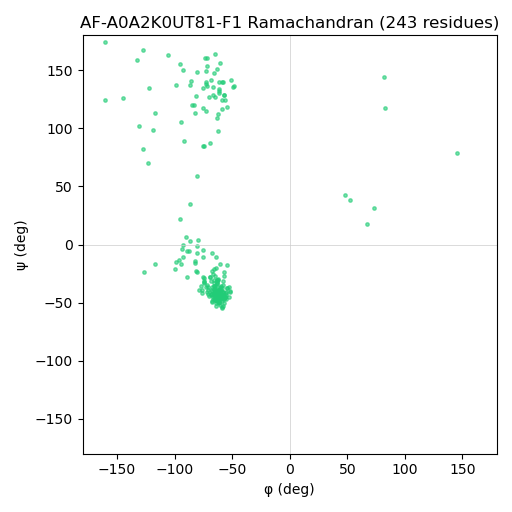. ALA A 1 92 ? -1.001 3.011 -10.018 1.00 89.62 92 ALA A CA 1
ATOM 716 C C . ALA A 1 92 ? -2.303 3.238 -10.792 1.00 89.62 92 ALA A C 1
ATOM 718 O O . ALA A 1 92 ? -2.318 3.270 -12.018 1.00 89.62 92 ALA A O 1
ATOM 719 N N . SER A 1 93 ? -3.409 3.429 -10.075 1.00 90.69 93 SER A N 1
ATOM 720 C CA . SER A 1 93 ? -4.688 3.774 -10.688 1.00 90.69 93 SER A CA 1
ATOM 721 C C . SER A 1 93 ? -5.485 4.723 -9.811 1.00 90.69 93 SER A C 1
ATOM 723 O O . SER A 1 93 ? -5.800 4.409 -8.662 1.00 90.69 93 SER A O 1
ATOM 725 N N . LYS A 1 94 ? -5.888 5.855 -10.399 1.00 89.00 94 LYS A N 1
ATOM 726 C CA . LYS A 1 94 ? -6.782 6.838 -9.767 1.00 89.00 94 LYS A CA 1
ATOM 727 C C . LYS A 1 94 ? -8.176 6.264 -9.478 1.00 89.00 94 LYS A C 1
ATOM 729 O O . LYS A 1 94 ? -8.880 6.784 -8.624 1.00 89.00 94 LYS A O 1
ATOM 734 N N . ARG A 1 95 ? -8.556 5.174 -10.156 1.00 90.56 95 ARG A N 1
ATOM 735 C CA . ARG A 1 95 ? -9.850 4.488 -10.004 1.00 90.56 95 ARG A CA 1
ATOM 736 C C . ARG A 1 95 ? -9.883 3.518 -8.822 1.00 90.56 95 ARG A C 1
ATOM 738 O O . ARG A 1 95 ? -10.954 3.074 -8.418 1.00 90.56 95 ARG A O 1
ATOM 745 N N . ARG A 1 96 ? -8.722 3.171 -8.251 1.00 91.44 96 ARG A N 1
ATOM 746 C CA . ARG A 1 96 ? -8.651 2.179 -7.174 1.00 91.44 96 ARG A CA 1
ATOM 747 C C . ARG A 1 96 ? -9.335 2.711 -5.904 1.00 91.44 96 ARG A C 1
ATOM 749 O O . ARG A 1 96 ? -8.929 3.765 -5.411 1.00 91.44 96 ARG A O 1
ATOM 756 N N . PRO A 1 97 ? -10.267 1.961 -5.281 1.00 91.69 97 PRO A N 1
ATOM 757 C CA . PRO A 1 97 ? -10.987 2.426 -4.098 1.00 91.69 97 PRO A CA 1
ATOM 758 C C . PRO A 1 97 ? -10.068 2.843 -2.941 1.00 91.69 97 PRO A C 1
ATOM 760 O O . PRO A 1 97 ? -9.233 2.068 -2.457 1.00 91.69 97 PRO A O 1
ATOM 763 N N . THR A 1 98 ? -10.232 4.075 -2.463 1.00 90.12 98 THR A N 1
ATOM 764 C CA . THR A 1 98 ? -9.475 4.652 -1.334 1.00 90.12 98 THR A CA 1
ATOM 765 C C . THR A 1 98 ? -10.261 4.622 -0.020 1.00 90.12 98 THR A C 1
ATOM 767 O O . THR A 1 98 ? -9.663 4.637 1.064 1.00 90.12 98 THR A O 1
ATOM 770 N N . HIS A 1 99 ? -11.588 4.513 -0.111 1.00 89.50 99 HIS A N 1
ATOM 771 C CA . HIS A 1 99 ? -12.537 4.473 0.998 1.00 89.50 99 HIS A CA 1
ATOM 772 C C . HIS A 1 99 ? -13.536 3.322 0.813 1.00 89.50 99 HIS A C 1
ATOM 774 O O . HIS A 1 99 ? -13.708 2.807 -0.289 1.00 89.50 99 HIS A O 1
ATOM 780 N N . LEU A 1 100 ? -14.157 2.894 1.914 1.00 92.06 100 LEU A N 1
ATOM 781 C CA . LEU A 1 100 ? -15.296 1.977 1.869 1.00 92.06 100 LEU A CA 1
ATOM 782 C C . LEU A 1 100 ? -16.562 2.770 1.546 1.00 92.06 100 LEU A C 1
ATOM 784 O O . LEU A 1 100 ? -16.687 3.913 1.990 1.00 92.06 100 LEU A O 1
ATOM 788 N N . THR A 1 101 ? -17.510 2.148 0.848 1.00 92.31 101 THR A N 1
ATOM 789 C CA . THR A 1 101 ? -18.845 2.736 0.675 1.00 92.31 101 THR A CA 1
ATOM 790 C C . THR A 1 101 ? -19.573 2.828 2.022 1.00 92.31 101 THR A C 1
ATOM 792 O O . THR A 1 101 ? -19.178 2.188 3.010 1.00 92.31 101 THR A O 1
ATOM 795 N N . ALA A 1 102 ? -20.638 3.632 2.087 1.00 91.94 102 ALA A N 1
ATOM 796 C CA . ALA A 1 102 ? -21.463 3.749 3.289 1.00 91.94 102 ALA A CA 1
ATOM 797 C C . ALA A 1 102 ? -22.034 2.382 3.706 1.00 91.94 102 ALA A C 1
ATOM 799 O O . ALA A 1 102 ? -21.907 1.992 4.865 1.00 91.94 102 ALA A O 1
ATOM 800 N N . GLU A 1 103 ? -22.538 1.612 2.742 1.00 93.12 103 GLU A N 1
ATOM 801 C CA . GLU A 1 103 ? -23.063 0.256 2.941 1.00 93.12 103 GLU A CA 1
ATOM 802 C C . GLU A 1 103 ? -21.996 -0.711 3.469 1.00 93.12 103 GLU A C 1
ATOM 804 O O . GLU A 1 103 ? -22.192 -1.367 4.490 1.00 93.12 103 GLU A O 1
ATOM 809 N N . GLN A 1 104 ? -20.814 -0.744 2.840 1.00 93.06 104 GLN A N 1
ATOM 810 C CA . GLN A 1 104 ? -19.694 -1.577 3.297 1.00 93.06 104 GLN A CA 1
ATOM 811 C C . GLN A 1 104 ? -19.208 -1.187 4.697 1.00 93.06 104 GLN A C 1
ATOM 813 O O . GLN A 1 104 ? -18.676 -2.019 5.431 1.00 93.06 104 GLN A O 1
ATOM 818 N N . SER A 1 105 ? -19.327 0.092 5.054 1.00 92.25 105 SER A N 1
ATOM 819 C CA . SER A 1 105 ? -18.972 0.588 6.382 1.00 92.25 105 SER A CA 1
ATOM 820 C C . SER A 1 105 ? -20.034 0.239 7.424 1.00 92.25 105 SER A C 1
ATOM 822 O O . SER A 1 105 ? -19.676 -0.036 8.571 1.00 92.25 105 SER A O 1
ATOM 824 N N . ALA A 1 106 ? -21.312 0.250 7.037 1.00 92.44 106 ALA A N 1
ATOM 825 C CA . ALA A 1 106 ? -22.440 -0.116 7.885 1.00 92.44 106 ALA A CA 1
ATOM 826 C C . ALA A 1 106 ? -22.429 -1.614 8.211 1.00 92.44 106 ALA A C 1
ATOM 828 O O . ALA A 1 106 ? -22.544 -1.960 9.386 1.00 92.44 106 ALA A O 1
ATOM 829 N N . SER A 1 107 ? -22.139 -2.468 7.220 1.00 94.56 107 SER A N 1
ATOM 830 C CA . SER A 1 107 ? -22.102 -3.931 7.378 1.00 94.56 107 SER A CA 1
ATOM 831 C C . SER A 1 107 ? -21.072 -4.421 8.404 1.00 94.56 107 SER A C 1
ATOM 833 O O 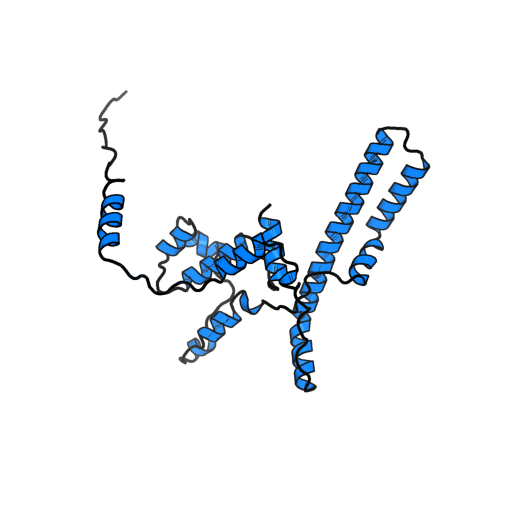. SER A 1 107 ? -21.099 -5.565 8.842 1.00 94.56 107 SER A O 1
ATOM 835 N N . ILE A 1 108 ? -20.107 -3.577 8.782 1.00 94.06 108 ILE A N 1
ATOM 836 C CA . ILE A 1 108 ? -19.120 -3.899 9.821 1.00 94.06 108 ILE A CA 1
ATOM 837 C C . ILE A 1 108 ? -19.778 -3.960 11.198 1.00 94.06 108 ILE A C 1
ATOM 839 O O . ILE A 1 108 ? -19.290 -4.672 12.070 1.00 94.06 108 ILE A O 1
ATOM 843 N N . ASN A 1 109 ? -20.866 -3.220 11.419 1.00 92.12 109 ASN A N 1
ATOM 844 C CA . ASN A 1 109 ? -21.577 -3.273 12.691 1.00 92.12 109 ASN A CA 1
ATOM 845 C C . ASN A 1 109 ? -22.255 -4.630 12.911 1.00 92.12 109 ASN A C 1
ATOM 847 O O . ASN A 1 109 ? -22.444 -5.001 14.063 1.00 92.12 109 ASN A O 1
ATOM 851 N N . ASP A 1 110 ? -22.540 -5.379 11.847 1.00 94.38 110 ASP A N 1
ATOM 852 C CA . ASP A 1 110 ? -23.204 -6.686 11.908 1.00 94.38 110 ASP A CA 1
ATOM 853 C C . ASP A 1 110 ? -22.241 -7.831 12.276 1.00 94.38 110 ASP A C 1
ATOM 855 O O . ASP A 1 110 ? -22.656 -8.979 12.413 1.00 94.38 110 ASP A O 1
ATOM 859 N N . ASP A 1 111 ? -20.947 -7.539 12.462 1.00 96.06 111 ASP A N 1
ATOM 860 C CA . ASP A 1 111 ? -19.960 -8.540 12.869 1.00 96.06 111 ASP A CA 1
ATOM 861 C C . ASP A 1 111 ? -20.312 -9.144 14.247 1.00 96.06 111 ASP A C 1
ATOM 863 O O . ASP A 1 111 ? -20.516 -8.391 15.212 1.00 96.06 111 ASP A O 1
ATOM 867 N N . PRO A 1 112 ? -20.322 -10.487 14.388 1.00 96.81 112 PRO A N 1
ATOM 868 C CA . PRO A 1 112 ? -20.723 -11.152 15.627 1.00 96.81 112 PRO A CA 1
ATOM 869 C C . PRO A 1 112 ? -19.949 -10.678 16.859 1.00 96.81 112 PRO A C 1
ATOM 871 O O . PRO A 1 112 ? -20.529 -10.498 17.928 1.00 96.81 112 PRO A O 1
ATOM 874 N N . LYS A 1 113 ? -18.647 -10.400 16.715 1.00 96.06 113 LYS A N 1
ATOM 875 C CA . LYS A 1 113 ? -17.807 -9.958 17.831 1.00 96.06 113 LYS A CA 1
ATOM 876 C C . LYS A 1 113 ? -18.145 -8.531 18.256 1.00 96.06 113 LYS A C 1
ATOM 878 O O . LYS A 1 113 ? -18.081 -8.213 19.443 1.00 96.06 113 LYS A O 1
ATOM 883 N N . ILE A 1 114 ? -18.506 -7.660 17.312 1.00 96.62 114 ILE A N 1
ATOM 884 C CA . ILE A 1 114 ? -18.987 -6.312 17.640 1.00 96.62 114 ILE A CA 1
ATOM 885 C C . ILE A 1 114 ? -20.328 -6.398 18.365 1.00 96.62 114 ILE A C 1
ATOM 887 O O . ILE A 1 114 ? -20.490 -5.734 19.389 1.00 96.62 114 ILE A O 1
ATOM 891 N N . GLN A 1 115 ? -21.252 -7.229 17.881 1.00 97.25 115 GLN A N 1
ATOM 892 C CA . GLN A 1 115 ? -22.554 -7.436 18.517 1.00 97.25 115 GLN A CA 1
ATOM 893 C C . GLN A 1 115 ? -22.410 -7.989 19.942 1.00 97.25 115 GLN A C 1
ATOM 895 O O . GLN A 1 115 ? -23.032 -7.478 20.872 1.00 97.25 115 GLN A O 1
ATOM 900 N N . ASP A 1 116 ? -21.509 -8.949 20.162 1.00 96.81 116 ASP A N 1
ATOM 901 C CA . ASP A 1 116 ? -21.184 -9.458 21.498 1.00 96.81 116 ASP A CA 1
ATOM 902 C C . ASP A 1 116 ? -20.673 -8.368 22.440 1.00 96.81 116 ASP A C 1
ATOM 904 O O . ASP A 1 116 ? -21.130 -8.257 23.580 1.00 96.81 116 ASP A O 1
ATOM 908 N N . LEU A 1 117 ? -19.741 -7.536 21.974 1.00 96.38 117 LEU A N 1
ATOM 909 C CA . LEU A 1 117 ? -19.202 -6.440 22.776 1.00 96.38 117 LEU A CA 1
ATOM 910 C C . LEU A 1 117 ? -20.262 -5.372 23.081 1.00 96.38 117 LEU A C 1
ATOM 912 O O . LEU A 1 117 ? -20.266 -4.815 24.181 1.00 96.38 117 LEU A O 1
ATOM 916 N N . LEU A 1 118 ? -21.171 -5.096 22.141 1.00 96.06 118 LEU A N 1
ATOM 917 C CA . LEU A 1 118 ? -22.303 -4.191 22.355 1.00 96.06 118 LEU A CA 1
ATOM 918 C C . LEU A 1 118 ? -23.257 -4.745 23.419 1.00 96.06 118 LEU A C 1
ATOM 920 O O . LEU A 1 118 ? -23.548 -4.035 24.383 1.00 96.06 118 LEU A O 1
ATOM 924 N N . ARG A 1 119 ? -23.627 -6.029 23.334 1.00 95.81 119 ARG A N 1
ATOM 925 C CA . ARG A 1 119 ? -24.444 -6.709 24.355 1.00 95.81 119 ARG A CA 1
ATOM 926 C C . ARG A 1 119 ? -23.791 -6.672 25.736 1.00 95.81 119 ARG A C 1
ATOM 928 O O . ARG A 1 119 ? -24.437 -6.343 26.729 1.00 95.81 119 ARG A O 1
ATOM 935 N N . GLN A 1 120 ? -22.488 -6.951 25.818 1.00 93.94 120 GLN A N 1
ATOM 936 C CA . GLN A 1 120 ? -21.741 -6.865 27.078 1.00 93.94 120 GLN A CA 1
ATOM 937 C C . GLN A 1 120 ? -21.730 -5.441 27.647 1.00 93.94 120 GLN A C 1
ATOM 939 O O . GLN A 1 120 ? -21.838 -5.258 28.863 1.00 93.94 120 GLN A O 1
ATOM 944 N N . ARG A 1 121 ? -21.609 -4.424 26.786 1.00 94.38 121 ARG A N 1
ATOM 945 C CA . ARG A 1 121 ? -21.669 -3.016 27.190 1.00 94.38 121 ARG A CA 1
ATOM 946 C C . ARG A 1 121 ? -23.038 -2.668 27.768 1.00 94.38 121 ARG A C 1
ATOM 948 O O . ARG A 1 121 ? -23.089 -2.078 28.842 1.00 94.38 121 ARG A O 1
ATOM 955 N N . GLU A 1 122 ? -24.118 -3.041 27.091 1.00 93.69 122 GLU A N 1
ATOM 956 C CA . GLU A 1 122 ? -25.495 -2.797 27.543 1.00 93.69 122 GLU A CA 1
ATOM 957 C C . GLU A 1 122 ? -25.797 -3.497 28.869 1.00 93.69 122 GLU A C 1
ATOM 959 O O . GLU A 1 122 ? -26.297 -2.867 29.799 1.00 93.69 122 GLU A O 1
ATOM 964 N N . PHE A 1 123 ? -25.386 -4.757 29.014 1.00 91.81 123 PHE A N 1
ATOM 965 C CA . PHE A 1 123 ? -25.529 -5.503 30.263 1.00 91.81 123 PHE A CA 1
ATOM 966 C C . PHE A 1 123 ? -24.777 -4.866 31.441 1.00 91.81 123 PHE A C 1
ATOM 968 O O . PHE A 1 123 ? -25.231 -4.896 32.583 1.00 91.81 123 PHE A O 1
ATOM 975 N N . LEU A 1 124 ? -23.603 -4.282 31.202 1.00 89.94 124 LEU A N 1
ATOM 976 C CA . LEU A 1 124 ? -22.886 -3.562 32.256 1.00 89.94 124 LEU A CA 1
ATOM 977 C C . LEU A 1 124 ? -23.520 -2.208 32.577 1.00 89.94 124 LEU A C 1
ATOM 979 O O . LEU A 1 124 ? -23.441 -1.771 33.724 1.00 89.94 124 LEU A O 1
ATOM 983 N N . LEU A 1 125 ? -24.140 -1.552 31.594 1.00 89.56 125 LEU A N 1
ATOM 984 C CA . LEU A 1 125 ? -24.893 -0.321 31.820 1.00 89.56 125 LEU A CA 1
ATOM 985 C C . LEU A 1 125 ? -26.152 -0.587 32.656 1.00 89.56 125 LEU A C 1
ATOM 987 O O . LEU A 1 125 ? -26.415 0.179 33.582 1.00 89.56 125 LEU A O 1
ATOM 991 N N . SER A 1 126 ? -26.866 -1.692 32.410 1.00 87.94 126 SER A N 1
ATOM 992 C CA . SER A 1 126 ? -28.063 -2.058 33.184 1.00 87.94 126 SER A CA 1
ATOM 993 C C . SER A 1 126 ? -27.762 -2.379 34.653 1.00 87.94 126 SER A C 1
ATOM 995 O O . SER A 1 126 ? -28.593 -2.132 35.521 1.00 87.94 126 SER A O 1
ATOM 997 N N . LYS A 1 127 ? -26.543 -2.841 34.967 1.00 82.88 127 LYS A N 1
ATOM 998 C CA . LYS A 1 127 ? -26.070 -3.068 36.348 1.00 82.88 127 LYS A CA 1
ATOM 999 C C . LYS A 1 127 ? -25.701 -1.792 37.118 1.00 82.88 127 LYS A C 1
ATOM 1001 O O . LYS A 1 127 ? -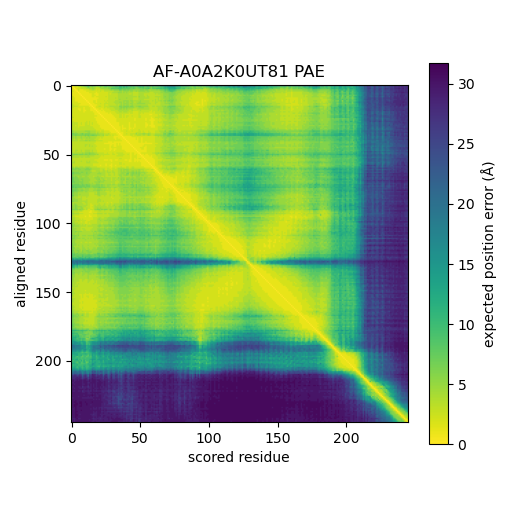25.380 -1.870 38.303 1.00 82.88 127 LYS A O 1
ATOM 1006 N N . GLY A 1 128 ? -25.746 -0.628 36.470 1.00 77.00 128 GLY A N 1
ATOM 1007 C CA . GLY A 1 128 ? -25.422 0.664 37.069 1.00 77.00 128 GLY A CA 1
ATOM 1008 C C . GLY A 1 128 ? -23.918 0.965 37.117 1.00 77.00 128 GLY A C 1
ATOM 1009 O O . GLY A 1 128 ? -23.069 0.105 37.343 1.00 77.00 128 GLY A O 1
ATOM 1010 N N . ASN A 1 129 ? -23.564 2.238 36.935 1.00 73.12 129 ASN A N 1
ATOM 1011 C CA . ASN A 1 129 ? -22.181 2.710 36.776 1.00 73.12 129 ASN A CA 1
ATOM 1012 C C . ASN A 1 129 ? -21.525 3.204 38.086 1.00 73.12 129 ASN A C 1
ATOM 1014 O O . ASN A 1 129 ? -20.586 4.006 38.044 1.00 73.12 129 ASN A O 1
ATOM 1018 N N . LYS A 1 130 ? -22.033 2.772 39.248 1.00 76.12 130 LYS A N 1
ATOM 1019 C CA . LYS A 1 130 ? -21.642 3.320 40.560 1.00 76.12 130 LYS A CA 1
ATOM 1020 C C . LYS A 1 130 ? -20.251 2.860 41.013 1.00 76.12 130 LYS A C 1
ATOM 1022 O O . LYS A 1 130 ? -19.530 3.630 41.635 1.00 76.12 130 LYS A O 1
ATOM 1027 N N . SER A 1 131 ? -19.853 1.634 40.663 1.00 86.25 131 SER A N 1
ATOM 1028 C CA . SER A 1 131 ? -18.539 1.078 41.014 1.00 86.25 131 SER A CA 1
ATOM 1029 C C . SER A 1 131 ? -17.468 1.447 39.986 1.00 86.25 131 SER A C 1
ATOM 1031 O O . SER A 1 131 ? -17.670 1.308 38.776 1.00 86.25 131 SER A O 1
ATOM 1033 N N . ASP A 1 132 ? -16.283 1.827 40.463 1.00 88.38 132 ASP A N 1
ATOM 1034 C CA . ASP A 1 132 ? -15.142 2.155 39.604 1.00 88.38 132 ASP A CA 1
ATOM 1035 C C . ASP A 1 132 ? -14.674 0.962 38.745 1.00 88.38 132 ASP A C 1
ATOM 1037 O O . ASP A 1 132 ? -14.289 1.108 37.579 1.00 88.38 132 ASP A O 1
ATOM 1041 N N . LYS A 1 133 ? -14.856 -0.265 39.254 1.00 88.44 133 LYS A N 1
ATOM 1042 C CA . LYS A 1 133 ? -14.621 -1.508 38.504 1.00 88.44 133 LYS A CA 1
ATOM 1043 C C . LYS A 1 133 ? -15.537 -1.623 37.281 1.00 88.44 133 LYS A C 1
ATOM 1045 O O . LYS A 1 133 ? -15.095 -2.070 36.221 1.00 88.44 133 LYS A O 1
ATOM 1050 N N . VAL A 1 134 ? -16.801 -1.204 37.400 1.00 88.19 134 VAL A N 1
ATOM 1051 C CA . VAL A 1 134 ? -17.763 -1.203 36.282 1.00 88.19 134 VAL A CA 1
ATOM 1052 C C . VAL A 1 134 ? -17.388 -0.131 35.261 1.00 88.19 134 VAL A C 1
ATOM 1054 O O . VAL A 1 134 ? -17.332 -0.425 34.067 1.00 88.19 134 VAL A O 1
ATOM 1057 N N . ARG A 1 135 ? -17.026 1.080 35.709 1.00 89.50 135 ARG A N 1
ATOM 1058 C CA . ARG A 1 135 ? -16.567 2.163 34.818 1.00 89.50 135 ARG A CA 1
ATOM 1059 C C . ARG A 1 135 ? -15.325 1.769 34.022 1.00 89.50 135 ARG A C 1
ATOM 1061 O O . ARG A 1 135 ? -15.257 2.025 32.821 1.00 89.50 135 ARG A O 1
ATOM 1068 N N . THR A 1 136 ? -14.365 1.113 34.667 1.00 92.75 136 THR A N 1
ATOM 1069 C CA . THR A 1 136 ? -13.143 0.628 34.014 1.00 92.75 136 THR A CA 1
ATOM 1070 C C . THR A 1 136 ? -13.454 -0.429 32.953 1.00 92.75 136 THR A C 1
ATOM 1072 O O . THR A 1 136 ? -12.941 -0.356 31.835 1.00 92.75 136 THR A O 1
ATOM 1075 N N . ARG A 1 137 ? -14.360 -1.373 33.247 1.00 92.50 137 ARG A N 1
ATOM 1076 C CA . ARG A 1 137 ? -14.821 -2.371 32.265 1.00 92.50 137 ARG A CA 1
ATOM 1077 C C . ARG A 1 137 ? -15.551 -1.735 31.081 1.00 92.50 137 ARG A C 1
ATOM 1079 O O . ARG A 1 137 ? -15.275 -2.109 29.946 1.00 92.50 137 ARG A O 1
ATOM 1086 N N . LEU A 1 138 ? -16.415 -0.748 31.320 1.00 93.12 138 LEU A N 1
ATOM 1087 C CA . LEU A 1 138 ? -17.112 -0.014 30.256 1.00 93.12 138 LEU A CA 1
ATOM 1088 C C . LEU A 1 138 ? -16.140 0.737 29.335 1.00 93.12 138 LEU A C 1
ATOM 1090 O O . LEU A 1 138 ? -16.300 0.696 28.112 1.00 93.12 138 LEU A O 1
ATOM 1094 N N . ARG A 1 139 ? -15.109 1.381 29.904 1.00 94.06 139 ARG A N 1
ATOM 1095 C CA . ARG A 1 139 ? -14.035 2.023 29.125 1.00 94.06 139 ARG A CA 1
ATOM 1096 C C . ARG A 1 139 ? -13.286 1.003 28.272 1.00 94.06 139 ARG A C 1
ATOM 1098 O O . ARG A 1 139 ? -13.062 1.253 27.090 1.00 94.06 139 ARG A O 1
ATOM 1105 N N . LYS A 1 140 ? -12.948 -0.157 28.847 1.00 96.06 140 LYS A N 1
ATOM 1106 C CA . LYS A 1 140 ? -12.275 -1.245 28.129 1.00 96.06 140 LYS A CA 1
ATOM 1107 C C . LYS A 1 140 ? -13.119 -1.761 26.961 1.00 96.06 140 LYS A C 1
ATOM 1109 O O . LYS A 1 140 ? -12.639 -1.735 25.838 1.00 96.06 140 LYS A O 1
ATOM 1114 N N . ILE A 1 141 ? -14.381 -2.122 27.195 1.00 95.69 141 ILE A N 1
ATOM 1115 C CA . ILE A 1 141 ? -15.274 -2.629 26.139 1.00 95.69 141 ILE A CA 1
ATOM 1116 C C . ILE A 1 141 ? -15.478 -1.587 25.037 1.00 95.69 141 ILE A C 1
ATOM 1118 O O . ILE A 1 141 ? -15.421 -1.921 23.860 1.00 95.69 141 ILE A O 1
ATOM 1122 N N . SER A 1 142 ? -15.650 -0.311 25.390 1.00 95.56 142 SER A N 1
ATOM 1123 C CA . SER A 1 142 ? -15.782 0.755 24.387 1.00 95.56 142 SER A CA 1
ATOM 1124 C C . SER A 1 142 ? -14.525 0.873 23.514 1.00 95.56 142 SER A C 1
ATOM 1126 O O . SER A 1 142 ? -14.632 1.010 22.295 1.00 95.56 142 SER A O 1
ATOM 1128 N N . LYS A 1 143 ? -13.334 0.754 24.118 1.00 96.88 143 LYS A N 1
ATOM 1129 C CA . LYS A 1 143 ? -12.057 0.715 23.392 1.00 96.88 143 LYS A CA 1
ATOM 1130 C C . LYS A 1 143 ? -11.941 -0.535 22.515 1.00 96.88 143 LYS A C 1
ATOM 1132 O O . LYS A 1 143 ? -11.502 -0.432 21.373 1.00 96.88 143 LYS A O 1
ATOM 1137 N N . ASP A 1 144 ? -12.368 -1.690 23.014 1.00 96.81 144 ASP A N 1
ATOM 1138 C CA . ASP A 1 144 ? -12.351 -2.951 22.270 1.00 96.81 144 ASP A CA 1
ATOM 1139 C C . ASP A 1 144 ? -13.284 -2.889 21.051 1.00 96.81 144 ASP A C 1
ATOM 1141 O O . ASP A 1 144 ? -12.864 -3.256 19.956 1.00 96.81 144 ASP A O 1
ATOM 1145 N N . ILE A 1 145 ? -14.486 -2.311 21.185 1.00 96.62 145 ILE A N 1
ATOM 1146 C CA . ILE A 1 145 ? -15.408 -2.058 20.063 1.00 96.62 145 ILE A CA 1
ATOM 1147 C C . ILE A 1 145 ? -14.744 -1.166 19.009 1.00 96.62 145 ILE A C 1
ATOM 1149 O O . ILE A 1 145 ? -14.783 -1.477 17.818 1.00 96.62 145 ILE A O 1
ATOM 1153 N N . GLN A 1 146 ? -14.132 -0.053 19.423 1.00 96.62 146 GLN A N 1
ATOM 1154 C CA . GLN A 1 146 ? -13.470 0.871 18.498 1.00 96.62 146 GLN A CA 1
ATOM 1155 C C . GLN A 1 146 ? -12.300 0.205 17.762 1.00 96.62 146 GLN A C 1
ATOM 1157 O O . GLN A 1 146 ? -12.180 0.336 16.541 1.00 96.62 146 GLN A O 1
ATOM 1162 N N . ASN A 1 147 ? -11.465 -0.543 18.486 1.00 96.44 147 ASN A N 1
ATOM 1163 C CA . ASN A 1 147 ? -10.337 -1.275 17.918 1.00 96.44 147 ASN A CA 1
ATOM 1164 C C . ASN A 1 147 ? -10.801 -2.348 16.929 1.00 96.44 147 ASN A C 1
ATOM 1166 O O . ASN A 1 147 ? -10.227 -2.477 15.846 1.00 96.44 147 ASN A O 1
ATOM 1170 N N . GLU A 1 148 ? -11.853 -3.087 17.278 1.00 97.12 148 GLU A N 1
ATOM 1171 C CA . GLU A 1 148 ? -12.406 -4.148 16.444 1.00 97.12 148 GLU A CA 1
ATOM 1172 C C . GLU A 1 148 ? -13.022 -3.578 15.161 1.00 97.12 148 GLU A C 1
ATOM 1174 O O . GLU A 1 148 ? -12.661 -4.005 14.063 1.00 97.12 148 GLU A O 1
ATOM 1179 N N . LYS A 1 149 ? -13.828 -2.511 15.269 1.00 96.38 149 LYS A N 1
ATOM 1180 C CA . LYS A 1 149 ? -14.340 -1.768 14.105 1.00 96.38 149 LYS A CA 1
ATOM 1181 C C . LYS A 1 149 ? -13.206 -1.267 13.216 1.00 96.38 149 LYS A C 1
ATOM 1183 O O . LYS A 1 149 ? -13.268 -1.415 11.996 1.00 96.38 149 LYS A O 1
ATOM 1188 N N . ALA A 1 150 ? -12.147 -0.699 13.794 1.00 94.62 150 ALA A N 1
ATOM 1189 C CA . ALA A 1 150 ? -10.995 -0.226 13.028 1.00 94.62 150 ALA A CA 1
ATOM 1190 C C . ALA A 1 150 ? -10.260 -1.373 12.311 1.00 94.62 150 ALA A C 1
ATOM 1192 O O . ALA A 1 150 ? -9.870 -1.221 11.149 1.00 94.62 150 ALA A O 1
ATOM 1193 N N . ARG A 1 151 ? -10.092 -2.529 12.967 1.00 95.94 151 ARG A N 1
ATOM 1194 C CA . ARG A 1 151 ? -9.491 -3.736 12.379 1.00 95.94 151 ARG A CA 1
ATOM 1195 C C . ARG A 1 151 ? -10.317 -4.248 11.201 1.00 95.94 151 ARG A C 1
ATOM 1197 O O . ARG A 1 151 ? -9.761 -4.470 10.125 1.00 95.94 151 ARG A O 1
ATOM 1204 N N . LEU A 1 152 ? -11.629 -4.381 11.384 1.00 96.69 152 LEU A N 1
ATOM 1205 C CA . LEU A 1 152 ? -12.555 -4.851 10.355 1.00 96.69 152 LEU A CA 1
ATOM 1206 C C . LEU A 1 152 ? -12.633 -3.887 9.170 1.00 96.69 152 LEU A C 1
ATOM 1208 O O . LEU A 1 152 ? -12.555 -4.337 8.031 1.00 96.69 152 LEU A O 1
ATOM 1212 N N . ARG A 1 153 ? -12.655 -2.568 9.409 1.00 95.38 153 ARG A N 1
ATOM 1213 C CA . ARG A 1 153 ? -12.574 -1.551 8.342 1.00 95.38 153 ARG A CA 1
ATOM 1214 C C . ARG A 1 153 ? -11.313 -1.709 7.502 1.00 95.38 153 ARG A C 1
ATOM 1216 O O . ARG A 1 153 ? -11.389 -1.713 6.276 1.00 95.38 153 ARG A O 1
ATOM 1223 N N . ARG A 1 154 ? -10.150 -1.875 8.142 1.00 92.62 154 ARG A N 1
ATOM 1224 C CA . ARG A 1 154 ? -8.877 -2.099 7.432 1.00 92.62 154 ARG A CA 1
ATOM 1225 C C . ARG A 1 154 ? -8.923 -3.381 6.602 1.00 92.62 154 ARG A C 1
ATOM 1227 O O . ARG A 1 154 ? -8.569 -3.338 5.430 1.00 92.62 154 ARG A O 1
ATOM 1234 N N . LYS A 1 155 ? -9.403 -4.485 7.188 1.00 94.81 155 LYS A N 1
ATOM 1235 C CA . LYS A 1 155 ? -9.524 -5.783 6.508 1.00 94.81 155 LYS A CA 1
ATOM 1236 C C . LYS A 1 155 ? -10.480 -5.714 5.313 1.00 94.81 155 LYS A C 1
ATOM 1238 O O . LYS A 1 155 ? -10.129 -6.165 4.230 1.00 94.81 155 LYS A O 1
ATOM 1243 N N . ARG A 1 156 ? -11.665 -5.121 5.489 1.00 95.94 156 ARG A N 1
ATOM 1244 C CA . ARG A 1 156 ? -12.666 -4.973 4.422 1.00 95.94 156 ARG A CA 1
ATOM 1245 C C . ARG A 1 156 ? -12.136 -4.106 3.285 1.00 95.94 156 ARG A C 1
ATOM 1247 O O . ARG A 1 156 ? -12.293 -4.479 2.131 1.00 95.94 156 ARG A O 1
ATOM 1254 N N . LYS A 1 157 ? -11.456 -3.000 3.601 1.00 93.81 157 LYS A N 1
ATOM 1255 C CA . LYS A 1 157 ? -10.858 -2.115 2.591 1.00 93.81 157 LYS A CA 1
ATOM 1256 C C . LYS A 1 157 ? -9.760 -2.817 1.791 1.00 93.81 157 LYS A C 1
ATOM 1258 O O . LYS A 1 157 ? -9.726 -2.684 0.573 1.00 93.81 157 LYS A O 1
ATOM 1263 N N . ASP A 1 158 ? -8.891 -3.575 2.459 1.00 92.69 158 ASP A N 1
ATOM 1264 C CA . ASP A 1 158 ? -7.865 -4.384 1.788 1.00 92.69 158 ASP A CA 1
ATOM 1265 C C . ASP A 1 158 ? -8.497 -5.412 0.837 1.00 92.69 158 ASP A C 1
ATOM 1267 O O . ASP A 1 158 ? -8.082 -5.523 -0.314 1.00 92.69 158 ASP A O 1
ATOM 1271 N N . GLN A 1 159 ? -9.567 -6.086 1.275 1.00 94.31 159 GLN A N 1
ATOM 1272 C CA . GLN A 1 159 ? -10.307 -7.026 0.435 1.00 94.31 159 GLN A CA 1
ATOM 1273 C C . GLN A 1 159 ? -10.920 -6.347 -0.794 1.00 94.31 159 GLN A C 1
ATOM 1275 O O . GLN A 1 159 ? -10.716 -6.824 -1.904 1.00 94.31 159 GLN A O 1
ATOM 1280 N N . VAL A 1 160 ? -11.624 -5.225 -0.610 1.00 94.44 160 VAL A N 1
ATOM 1281 C CA . VAL A 1 160 ? -12.233 -4.464 -1.715 1.00 94.44 160 VAL A CA 1
ATOM 1282 C C . VAL A 1 160 ? -11.170 -4.053 -2.735 1.00 94.44 160 VAL A C 1
ATOM 1284 O O . VAL A 1 160 ? -11.349 -4.266 -3.928 1.00 94.44 160 VAL A O 1
ATOM 1287 N N . ARG A 1 161 ? -10.025 -3.530 -2.280 1.00 93.62 161 ARG A N 1
ATOM 1288 C CA . ARG A 1 161 ? -8.923 -3.123 -3.168 1.00 93.62 161 ARG A CA 1
ATOM 1289 C C . ARG A 1 161 ? -8.297 -4.294 -3.924 1.00 93.62 161 ARG A C 1
ATOM 1291 O O . ARG A 1 161 ? -7.945 -4.132 -5.093 1.00 93.62 161 ARG A O 1
ATOM 1298 N N . LYS A 1 162 ? -8.136 -5.450 -3.275 1.00 91.81 162 LYS A N 1
ATOM 1299 C CA . LYS A 1 162 ? -7.610 -6.670 -3.907 1.00 91.81 162 LYS A CA 1
ATOM 1300 C C . LYS A 1 162 ? -8.571 -7.219 -4.952 1.00 91.81 162 LYS A C 1
ATOM 1302 O O . LYS A 1 162 ? -8.140 -7.464 -6.073 1.00 91.81 162 LYS A O 1
ATOM 1307 N N . THR A 1 163 ? -9.847 -7.361 -4.598 1.00 94.00 163 THR A N 1
ATOM 1308 C CA . THR A 1 163 ? -10.901 -7.813 -5.514 1.00 94.00 163 THR A CA 1
ATOM 1309 C C . THR A 1 163 ? -10.976 -6.894 -6.731 1.00 94.00 163 THR A C 1
ATOM 1311 O O . THR A 1 163 ? -10.804 -7.361 -7.851 1.00 94.00 163 THR A O 1
ATOM 1314 N N . TRP A 1 164 ? -11.047 -5.579 -6.507 1.00 93.62 164 TRP A N 1
ATOM 1315 C CA . TRP A 1 164 ? -11.037 -4.592 -7.585 1.00 93.62 164 TRP A CA 1
ATOM 1316 C C . TRP A 1 164 ? -9.807 -4.727 -8.490 1.00 93.62 164 TRP A C 1
ATOM 1318 O O . TRP A 1 164 ? -9.937 -4.745 -9.703 1.00 93.62 164 TRP A O 1
ATOM 1328 N N . SER A 1 165 ? -8.606 -4.894 -7.924 1.00 90.75 165 SER A N 1
ATOM 1329 C CA . SER A 1 165 ? -7.380 -5.006 -8.735 1.00 90.75 165 SER A CA 1
ATOM 1330 C C . SER A 1 165 ? -7.329 -6.280 -9.583 1.00 90.75 165 SER A C 1
ATOM 1332 O O . SER A 1 165 ? -6.636 -6.294 -10.593 1.00 90.75 165 SER A O 1
ATOM 1334 N N . ARG A 1 166 ? -8.035 -7.341 -9.174 1.00 90.25 166 ARG A N 1
ATOM 1335 C CA . ARG A 1 166 ? -8.162 -8.584 -9.944 1.00 90.25 166 ARG A CA 1
ATOM 1336 C C . ARG A 1 166 ? -9.180 -8.444 -11.076 1.00 90.25 166 ARG A C 1
ATOM 1338 O O . ARG A 1 166 ? -8.965 -8.993 -12.149 1.00 90.25 166 ARG A O 1
ATOM 1345 N N . GLU A 1 167 ? -10.279 -7.746 -10.817 1.00 92.56 167 GLU A N 1
ATOM 1346 C CA . GLU A 1 167 ? -11.427 -7.659 -11.727 1.00 92.56 167 GLU A CA 1
ATOM 1347 C C . GLU A 1 167 ? -11.312 -6.503 -12.726 1.00 92.56 167 GLU A C 1
ATOM 1349 O O . GLU A 1 167 ? -11.804 -6.623 -13.843 1.00 92.56 167 GLU A O 1
ATOM 1354 N N . GLN A 1 168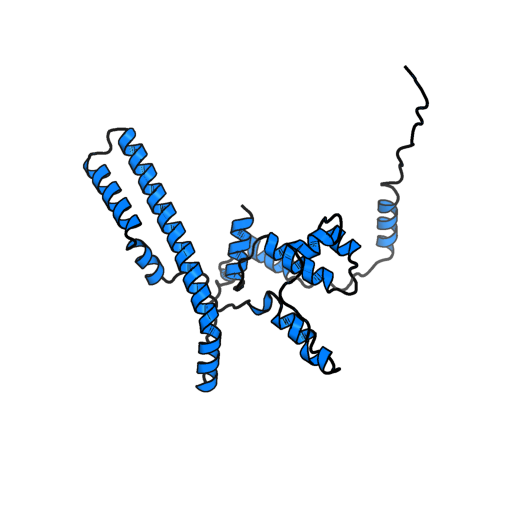 ? -10.600 -5.424 -12.378 1.00 91.00 168 GLN A N 1
ATOM 1355 C CA . GLN A 1 168 ? -10.517 -4.202 -13.185 1.00 91.00 168 GLN A CA 1
ATOM 1356 C C . GLN A 1 168 ? -10.105 -4.481 -14.635 1.00 91.00 168 GLN A C 1
ATOM 1358 O O . GLN A 1 168 ? -10.723 -3.951 -15.550 1.00 91.00 168 GLN A O 1
ATOM 1363 N N . ALA A 1 169 ? -9.091 -5.324 -14.854 1.00 88.06 169 ALA A N 1
ATOM 1364 C CA . ALA A 1 169 ? -8.630 -5.642 -16.204 1.00 88.06 169 ALA A CA 1
ATOM 1365 C C . ALA A 1 169 ? -9.723 -6.327 -17.041 1.00 88.06 169 ALA A C 1
ATOM 1367 O O . ALA A 1 169 ? -9.873 -6.017 -18.217 1.00 88.06 169 ALA A O 1
ATOM 1368 N N . VAL A 1 170 ? -10.512 -7.217 -16.430 1.00 93.12 170 VAL A N 1
ATOM 1369 C CA . VAL A 1 170 ? -11.626 -7.901 -17.103 1.00 93.12 170 VAL A CA 1
ATOM 1370 C C . VAL A 1 170 ? -12.720 -6.895 -17.445 1.00 93.12 170 VAL A C 1
ATOM 1372 O O . VAL A 1 170 ? -13.132 -6.815 -18.596 1.00 93.12 170 VAL A O 1
ATOM 1375 N N . THR A 1 171 ? -13.115 -6.060 -16.483 1.00 91.62 171 THR A N 1
ATOM 1376 C CA . THR A 1 171 ? -14.118 -5.009 -16.693 1.00 91.62 171 THR A CA 1
ATOM 1377 C C . THR A 1 171 ? -13.702 -4.016 -17.781 1.00 91.62 171 THR A C 1
ATOM 1379 O O . THR A 1 171 ? -14.527 -3.612 -18.599 1.00 91.62 171 THR A O 1
ATOM 1382 N N . ASP A 1 172 ? -12.428 -3.623 -17.815 1.00 91.69 172 ASP A N 1
ATOM 1383 C CA . ASP A 1 172 ? -11.883 -2.719 -18.829 1.00 91.69 172 ASP A CA 1
ATOM 1384 C C . ASP A 1 172 ? -11.929 -3.361 -20.231 1.00 91.69 172 ASP A C 1
ATOM 1386 O O . ASP A 1 172 ? -12.350 -2.705 -21.186 1.00 91.69 172 ASP A O 1
ATOM 1390 N N . ILE A 1 173 ? -11.579 -4.649 -20.353 1.00 92.19 173 ILE A N 1
ATOM 1391 C CA . ILE A 1 173 ? -11.670 -5.407 -21.614 1.00 92.19 173 ILE A CA 1
ATOM 1392 C C . ILE A 1 173 ? -13.128 -5.537 -22.072 1.00 92.19 173 ILE A C 1
ATOM 1394 O O . ILE A 1 173 ? -13.436 -5.258 -23.228 1.00 92.19 173 ILE A O 1
ATOM 1398 N N . GLU A 1 174 ? -14.042 -5.922 -21.181 1.00 95.00 174 GLU A N 1
ATOM 1399 C CA . GLU A 1 174 ? -15.469 -6.063 -21.498 1.00 95.00 174 GLU A CA 1
ATOM 1400 C C . GLU A 1 174 ? -16.087 -4.738 -21.965 1.00 95.00 174 GLU A C 1
ATOM 1402 O O . GLU A 1 174 ? -16.862 -4.712 -22.923 1.00 95.00 174 GLU A O 1
ATOM 1407 N N . ARG A 1 175 ? -15.710 -3.616 -21.340 1.00 93.75 175 ARG A N 1
ATOM 1408 C CA . ARG A 1 175 ? -16.124 -2.273 -21.775 1.00 93.75 175 ARG A CA 1
ATOM 1409 C C . ARG A 1 175 ? -15.606 -1.946 -23.166 1.00 93.75 175 ARG A C 1
ATOM 1411 O O . ARG A 1 175 ? -16.388 -1.484 -23.995 1.00 93.75 175 ARG A O 1
ATOM 1418 N N . GLN A 1 176 ? -14.328 -2.218 -23.423 1.00 93.69 176 GLN A N 1
ATOM 1419 C CA . GLN A 1 176 ? -13.719 -1.987 -24.728 1.00 93.69 176 GLN A CA 1
ATOM 1420 C C . GLN A 1 176 ? -14.413 -2.811 -25.822 1.00 93.69 176 GLN A C 1
ATOM 1422 O O . GLN A 1 176 ? -14.740 -2.268 -26.875 1.00 93.69 176 GLN A O 1
ATOM 1427 N N . LEU A 1 177 ? -14.711 -4.088 -25.558 1.00 95.06 177 LEU A N 1
ATOM 1428 C CA . LEU A 1 177 ? -15.467 -4.954 -26.472 1.00 95.06 177 LEU A CA 1
ATOM 1429 C C . LEU A 1 177 ? -16.896 -4.448 -26.713 1.00 95.06 177 LEU A C 1
ATOM 1431 O O . LEU A 1 177 ? -17.413 -4.566 -27.820 1.00 95.06 177 LEU A O 1
ATOM 1435 N N . ALA A 1 178 ? -17.522 -3.845 -25.702 1.00 94.81 178 ALA A N 1
ATOM 1436 C CA . ALA A 1 178 ? -18.837 -3.220 -25.813 1.00 94.81 178 ALA A CA 1
ATOM 1437 C C . ALA A 1 178 ? -18.812 -1.818 -26.459 1.00 94.81 178 ALA A C 1
ATOM 1439 O O . ALA A 1 178 ? -19.849 -1.152 -26.486 1.00 94.81 178 ALA A O 1
ATOM 1440 N N . GL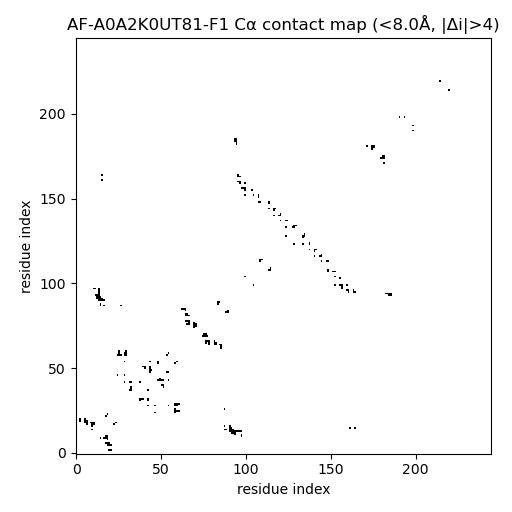Y A 1 179 ? -17.654 -1.332 -26.925 1.00 94.19 179 GLY A N 1
ATOM 1441 C CA . GLY A 1 179 ? -17.497 0.013 -27.491 1.00 94.19 179 GLY A CA 1
ATOM 1442 C C . GLY A 1 179 ? -17.675 1.147 -26.474 1.00 94.19 179 GLY A C 1
ATOM 1443 O O . GLY A 1 179 ? -17.922 2.289 -26.857 1.00 94.19 179 GLY A O 1
ATOM 1444 N N . LYS A 1 180 ? -17.583 0.845 -25.173 1.00 93.25 180 LYS A N 1
ATOM 1445 C CA . LYS A 1 180 ? -17.702 1.816 -24.078 1.00 93.25 180 LYS A CA 1
ATOM 1446 C C . LYS A 1 180 ? -16.327 2.342 -23.680 1.00 93.25 180 LYS A C 1
ATOM 1448 O O . LYS A 1 180 ? -15.328 1.629 -23.738 1.00 93.25 180 LYS A O 1
ATOM 1453 N N . THR A 1 181 ? -16.290 3.579 -23.198 1.00 89.00 181 THR A N 1
ATOM 1454 C CA . THR A 1 181 ? -15.092 4.153 -22.581 1.00 89.00 181 THR A CA 1
ATOM 1455 C C . THR A 1 181 ? -14.818 3.535 -21.204 1.00 89.00 181 THR A C 1
ATOM 1457 O O . THR A 1 181 ? -15.695 2.937 -20.557 1.00 89.00 181 THR A O 1
ATOM 1460 N N . PHE A 1 182 ? -13.570 3.670 -20.746 1.00 85.75 182 PHE A N 1
ATOM 1461 C CA . PHE A 1 182 ? -13.189 3.308 -19.381 1.00 85.75 182 PHE A CA 1
ATOM 1462 C C . PHE A 1 182 ? -13.974 4.132 -18.357 1.00 85.75 182 PHE A C 1
ATOM 1464 O O . PHE A 1 182 ? -14.462 5.218 -18.656 1.00 85.75 182 PHE A O 1
ATOM 1471 N N . GLU A 1 183 ? -14.103 3.600 -17.141 1.00 85.12 183 GLU A N 1
ATOM 1472 C CA . GLU A 1 183 ? -14.712 4.353 -16.041 1.00 85.12 183 GLU A CA 1
ATOM 1473 C C . GLU A 1 183 ? -13.916 5.609 -15.726 1.00 85.12 183 GLU A C 1
ATOM 1475 O O . GLU A 1 183 ? -12.686 5.563 -15.657 1.00 85.12 183 GLU A O 1
ATOM 1480 N N . ASP A 1 184 ? -14.624 6.697 -15.452 1.00 84.56 184 ASP A N 1
ATOM 1481 C CA . ASP A 1 184 ? -13.994 7.888 -14.916 1.00 84.56 184 ASP A CA 1
ATOM 1482 C C . ASP A 1 184 ? -13.506 7.629 -13.484 1.00 84.56 184 ASP A C 1
ATOM 1484 O O . ASP A 1 184 ? -14.156 6.922 -12.702 1.00 84.56 184 ASP A O 1
ATOM 1488 N N . PRO A 1 185 ? -12.337 8.169 -13.109 1.00 80.81 185 PRO A N 1
ATOM 1489 C CA . PRO A 1 185 ? -11.886 8.103 -11.734 1.00 80.81 185 PRO A CA 1
ATOM 1490 C C . PRO A 1 185 ? -12.838 8.865 -10.807 1.00 80.81 185 PRO A C 1
ATOM 1492 O O . PRO A 1 185 ? -13.445 9.855 -11.219 1.00 80.81 185 PRO A O 1
ATOM 1495 N N . PRO A 1 186 ? -12.939 8.447 -9.531 1.00 76.06 186 PRO A N 1
ATOM 1496 C CA . PRO A 1 186 ? -13.638 9.224 -8.521 1.00 76.06 186 PRO A CA 1
ATOM 1497 C C . PRO A 1 186 ? -13.131 10.666 -8.512 1.00 76.06 186 PRO A C 1
ATOM 1499 O O . PRO A 1 186 ? -11.925 10.898 -8.636 1.00 76.06 186 PRO A O 1
ATOM 1502 N N . ILE A 1 187 ? -14.052 11.612 -8.319 1.00 71.62 187 ILE A N 1
ATOM 1503 C CA . ILE A 1 187 ? -13.732 13.035 -8.198 1.00 71.62 187 ILE A CA 1
ATOM 1504 C C . ILE A 1 187 ? -12.697 13.193 -7.079 1.00 71.62 187 ILE A C 1
ATOM 1506 O O . ILE A 1 187 ? -12.936 12.813 -5.928 1.00 71.62 187 ILE A O 1
ATOM 1510 N N . SER A 1 188 ? -11.518 13.703 -7.430 1.00 62.50 188 SER A N 1
ATOM 1511 C CA . SER A 1 188 ? -10.513 14.075 -6.442 1.00 62.50 188 SER A CA 1
ATOM 1512 C C . SER A 1 188 ? -11.039 15.240 -5.600 1.00 62.50 188 SER A C 1
ATOM 1514 O O . SER A 1 188 ? -11.760 16.078 -6.140 1.00 62.50 188 SER A O 1
ATOM 1516 N N . PRO A 1 189 ? -10.675 15.335 -4.309 1.00 59.53 189 PRO A N 1
ATOM 1517 C CA . PRO A 1 189 ? -10.978 16.523 -3.513 1.00 59.53 189 PRO A CA 1
ATOM 1518 C C . PRO A 1 189 ? -10.543 17.783 -4.271 1.00 59.53 189 PRO A C 1
ATOM 1520 O O . PRO A 1 189 ? -9.457 17.782 -4.856 1.00 59.53 189 PRO A O 1
ATOM 1523 N N . SER A 1 190 ? -11.396 18.810 -4.289 1.00 56.66 190 SER A N 1
ATOM 1524 C CA . SER A 1 190 ? -11.102 20.071 -4.972 1.00 56.66 190 SER A CA 1
ATOM 1525 C C . SER A 1 190 ? -9.834 20.694 -4.388 1.00 56.66 190 SER A C 1
ATOM 1527 O O . SER A 1 190 ? -9.638 20.689 -3.170 1.00 56.66 190 SER A O 1
ATOM 1529 N N . GLU A 1 191 ? -8.977 21.260 -5.242 1.00 59.03 191 GLU A N 1
ATOM 1530 C CA . GLU A 1 191 ? -7.833 22.057 -4.787 1.00 59.03 191 GLU A CA 1
ATOM 1531 C C . GLU A 1 191 ? -8.293 23.229 -3.912 1.00 59.03 191 GLU A C 1
ATOM 1533 O O . GLU A 1 191 ? -7.562 23.645 -3.016 1.00 59.03 191 GLU A O 1
ATOM 1538 N N . GLU A 1 192 ? -9.521 23.722 -4.094 1.00 59.91 192 GLU A N 1
ATOM 1539 C CA . GLU A 1 192 ? -10.089 24.816 -3.305 1.00 59.91 192 GLU A CA 1
ATOM 1540 C C . GLU A 1 192 ? -10.120 24.506 -1.803 1.00 59.91 192 GLU A C 1
ATOM 1542 O O . GLU A 1 192 ? -9.793 25.394 -1.011 1.00 59.91 192 GLU A O 1
ATOM 1547 N N . ASP A 1 193 ? -10.347 23.243 -1.428 1.00 63.09 193 ASP A N 1
ATOM 1548 C CA . ASP A 1 193 ? -10.477 22.782 -0.040 1.00 63.09 193 ASP A CA 1
ATOM 1549 C C . ASP A 1 193 ? -9.128 22.574 0.680 1.00 63.09 193 ASP A C 1
ATOM 1551 O O . ASP A 1 193 ? -9.087 22.297 1.884 1.00 63.09 193 ASP A O 1
ATOM 1555 N N . ALA A 1 194 ? -7.998 22.682 -0.030 1.00 69.38 194 ALA A N 1
ATOM 1556 C CA . ALA A 1 194 ? -6.680 22.485 0.565 1.00 69.38 194 ALA A CA 1
ATOM 1557 C C . ALA A 1 194 ? -6.279 23.663 1.471 1.00 69.38 194 ALA A C 1
ATOM 1559 O O . ALA A 1 194 ? -6.435 24.838 1.126 1.00 69.38 194 ALA A O 1
ATOM 1560 N N . HIS A 1 195 ? -5.684 23.355 2.630 1.00 76.56 195 HIS A N 1
ATOM 1561 C CA . HIS A 1 195 ? -5.199 24.378 3.559 1.00 76.56 195 HIS A CA 1
ATOM 1562 C C . HIS A 1 195 ? -4.166 25.291 2.859 1.00 76.56 195 HIS A C 1
ATOM 1564 O O . HIS A 1 195 ? -3.298 24.769 2.156 1.00 76.56 195 HIS A O 1
ATOM 1570 N N . PRO A 1 196 ? -4.153 26.623 3.077 1.00 82.62 196 PRO A N 1
ATOM 1571 C CA . PRO A 1 196 ? -3.271 27.544 2.346 1.00 82.62 196 PRO A CA 1
ATOM 1572 C C . PRO A 1 196 ? -1.784 27.161 2.372 1.00 82.62 196 PRO A C 1
ATOM 1574 O O . PRO A 1 196 ? -1.079 27.292 1.379 1.00 82.62 196 PRO A O 1
ATOM 1577 N N . ALA A 1 197 ? -1.299 26.629 3.497 1.00 78.88 197 ALA A N 1
ATOM 1578 C CA . ALA A 1 197 ? 0.075 26.130 3.605 1.00 78.88 197 ALA A CA 1
ATOM 1579 C C . ALA A 1 197 ? 0.360 24.901 2.714 1.00 78.88 197 ALA A C 1
ATOM 1581 O O . ALA A 1 197 ? 1.471 24.758 2.215 1.00 78.88 197 ALA A O 1
ATOM 1582 N N . GLN A 1 198 ? -0.630 24.026 2.503 1.00 78.62 198 GLN A N 1
ATOM 1583 C CA . GLN A 1 198 ? -0.508 22.874 1.603 1.00 78.62 198 GLN A CA 1
ATOM 1584 C C . GLN A 1 198 ? -0.480 23.325 0.142 1.00 78.62 198 GLN A C 1
ATOM 1586 O O . GLN A 1 198 ? 0.333 22.804 -0.615 1.00 78.62 198 GLN A O 1
ATOM 1591 N N . LYS A 1 199 ? -1.294 24.328 -0.222 1.00 80.12 199 LYS A N 1
ATOM 1592 C CA . LYS A 1 199 ? -1.263 24.959 -1.553 1.00 80.12 199 LYS A CA 1
ATOM 1593 C C . LYS A 1 199 ? 0.116 25.540 -1.855 1.00 80.12 199 LYS A C 1
ATOM 1595 O O . LYS A 1 199 ? 0.741 25.119 -2.817 1.00 80.12 199 LYS A O 1
ATOM 1600 N N . ARG A 1 200 ? 0.654 26.377 -0.957 1.00 81.31 200 ARG A N 1
ATOM 1601 C CA . ARG A 1 200 ? 2.004 26.958 -1.108 1.00 81.31 200 ARG A CA 1
ATOM 1602 C C . ARG A 1 200 ? 3.101 25.904 -1.226 1.00 81.31 200 ARG A C 1
ATOM 1604 O O . ARG A 1 200 ? 4.030 26.070 -2.004 1.00 81.31 200 ARG A O 1
ATOM 1611 N N . LEU A 1 201 ? 3.018 24.827 -0.440 1.00 79.88 201 LEU A N 1
ATOM 1612 C CA . LEU A 1 201 ? 3.978 23.728 -0.536 1.00 79.88 201 LEU A CA 1
ATOM 1613 C C . LEU A 1 201 ? 3.881 23.027 -1.894 1.00 79.88 201 LEU A C 1
ATOM 1615 O O . LEU A 1 201 ? 4.906 22.743 -2.502 1.00 79.88 201 LEU A O 1
ATOM 1619 N N . TYR A 1 202 ? 2.666 22.735 -2.354 1.00 79.62 202 TYR A N 1
ATOM 1620 C CA . TYR A 1 202 ? 2.447 22.105 -3.650 1.00 79.62 202 TYR A CA 1
ATOM 1621 C C . TYR A 1 202 ? 2.944 22.994 -4.795 1.00 79.62 202 TYR A C 1
ATOM 1623 O O . TYR A 1 202 ? 3.703 22.524 -5.633 1.00 79.62 202 TYR A O 1
ATOM 1631 N N . GLU A 1 203 ? 2.613 24.285 -4.775 1.00 81.00 203 GLU A N 1
ATOM 1632 C CA . GLU A 1 203 ? 3.130 25.284 -5.715 1.00 81.00 203 GLU A CA 1
ATOM 1633 C C . GLU A 1 203 ? 4.663 25.328 -5.710 1.00 81.00 203 GLU A C 1
ATOM 1635 O O . GLU A 1 203 ? 5.274 25.297 -6.772 1.00 81.00 203 GLU A O 1
ATOM 1640 N N . ALA A 1 204 ? 5.302 25.321 -4.535 1.00 81.94 204 ALA A N 1
ATOM 1641 C CA . ALA A 1 204 ? 6.760 25.310 -4.426 1.00 81.94 204 ALA A CA 1
ATOM 1642 C C . ALA A 1 204 ? 7.398 24.013 -4.956 1.00 81.94 204 ALA A C 1
ATOM 1644 O O . ALA A 1 204 ? 8.480 24.057 -5.534 1.00 81.94 204 ALA A O 1
ATOM 1645 N N . LEU A 1 205 ? 6.747 22.860 -4.767 1.00 75.19 205 LEU A N 1
ATOM 1646 C CA . LEU A 1 205 ? 7.224 21.567 -5.274 1.00 75.19 205 LEU A CA 1
ATOM 1647 C C . LEU A 1 205 ? 7.033 21.417 -6.787 1.00 75.19 205 LEU A C 1
ATOM 1649 O O . LEU A 1 205 ? 7.822 20.732 -7.430 1.00 75.19 205 LEU A O 1
ATOM 1653 N N . MET A 1 206 ? 5.977 22.021 -7.332 1.00 76.81 206 MET A N 1
ATOM 1654 C CA . MET A 1 206 ? 5.637 21.973 -8.756 1.00 76.81 206 MET A CA 1
ATOM 1655 C C . MET A 1 206 ? 6.203 23.161 -9.539 1.00 76.81 206 MET A C 1
ATOM 1657 O O . MET A 1 206 ? 6.055 23.211 -10.760 1.00 76.81 206 MET A O 1
ATOM 1661 N N . ALA A 1 207 ? 6.854 24.108 -8.856 1.00 81.56 207 ALA A N 1
ATOM 1662 C CA . ALA A 1 207 ? 7.565 25.198 -9.495 1.00 81.56 207 ALA A CA 1
ATOM 1663 C C . ALA A 1 207 ? 8.613 24.610 -10.454 1.00 81.56 207 ALA A C 1
ATOM 1665 O O . ALA A 1 207 ? 9.380 23.725 -10.055 1.00 81.56 207 ALA A O 1
ATOM 1666 N N . PRO A 1 208 ? 8.648 25.054 -11.722 1.00 77.56 208 PRO A N 1
ATOM 1667 C CA . PRO A 1 208 ? 9.614 24.547 -12.679 1.00 77.56 208 PRO A CA 1
ATOM 1668 C C . PRO A 1 208 ? 11.020 24.775 -12.128 1.00 77.56 208 PRO A C 1
ATOM 1670 O O . PRO A 1 208 ? 11.365 25.890 -11.733 1.00 77.56 208 PRO A O 1
ATOM 1673 N N . ALA A 1 209 ? 11.834 23.718 -12.102 1.00 63.69 209 ALA A N 1
ATOM 1674 C CA . ALA A 1 209 ? 13.253 23.875 -11.836 1.00 63.69 209 ALA A CA 1
ATOM 1675 C C . ALA A 1 209 ? 13.805 24.816 -12.914 1.00 63.69 209 ALA A C 1
ATOM 1677 O O . ALA A 1 209 ? 13.726 24.521 -14.107 1.00 63.69 209 ALA A O 1
ATOM 1678 N N . THR A 1 210 ? 14.295 25.987 -12.514 1.00 50.44 210 THR A N 1
ATOM 1679 C CA . THR A 1 210 ? 14.950 26.906 -13.441 1.00 50.44 210 THR A CA 1
ATOM 1680 C C . THR A 1 210 ? 16.197 26.212 -13.973 1.00 50.44 210 THR A C 1
ATOM 1682 O O . THR A 1 210 ? 17.168 26.020 -13.245 1.00 50.44 210 THR A O 1
ATOM 1685 N N . ASN A 1 211 ? 16.161 25.819 -15.245 1.00 54.41 211 ASN A N 1
ATOM 1686 C CA . ASN A 1 211 ? 17.282 25.184 -15.946 1.00 54.41 211 ASN A CA 1
ATOM 1687 C C . ASN A 1 211 ? 18.472 26.141 -16.150 1.00 54.41 211 ASN A C 1
ATOM 1689 O O . ASN A 1 211 ? 19.533 25.725 -16.609 1.00 54.41 211 ASN A O 1
ATOM 1693 N N . THR A 1 212 ? 18.310 27.421 -15.824 1.00 45.59 212 THR A N 1
ATOM 1694 C CA . THR A 1 212 ? 19.351 28.440 -15.893 1.00 45.59 212 THR A CA 1
ATOM 1695 C C . THR A 1 212 ? 20.065 28.534 -14.553 1.00 45.59 212 THR A C 1
ATOM 1697 O O . THR A 1 212 ? 19.732 29.340 -13.688 1.00 45.59 212 THR A O 1
ATOM 1700 N N . ILE A 1 213 ? 21.108 27.722 -14.393 1.00 48.22 213 ILE A N 1
ATOM 1701 C CA . ILE A 1 213 ? 22.235 28.164 -13.581 1.00 48.22 213 ILE A CA 1
ATOM 1702 C C . ILE A 1 213 ? 22.979 29.184 -14.450 1.00 48.22 213 ILE A C 1
ATOM 1704 O O . ILE A 1 213 ? 23.909 28.837 -15.174 1.00 48.22 213 ILE A O 1
ATOM 1708 N N . GLU A 1 214 ? 22.553 30.445 -14.428 1.00 48.25 214 GLU A N 1
ATOM 1709 C CA . GLU A 1 214 ? 23.437 31.527 -14.854 1.00 48.25 214 GLU A CA 1
ATOM 1710 C C . GLU A 1 214 ? 24.536 31.638 -13.791 1.00 48.25 214 GLU A C 1
ATOM 1712 O O . GLU A 1 214 ? 24.409 32.337 -12.785 1.00 48.25 214 GLU A O 1
ATOM 1717 N N . ILE A 1 215 ? 25.606 30.855 -13.974 1.00 41.34 215 ILE A N 1
ATOM 1718 C CA . ILE A 1 215 ? 26.855 31.020 -13.233 1.00 41.34 215 ILE A CA 1
ATOM 1719 C C . ILE A 1 215 ? 27.390 32.401 -13.604 1.00 41.34 215 ILE A C 1
ATOM 1721 O O . ILE A 1 215 ? 28.032 32.585 -14.636 1.00 41.34 215 ILE A O 1
ATOM 1725 N N . THR A 1 216 ? 27.130 33.391 -12.757 1.00 46.22 216 THR A N 1
ATOM 1726 C CA . THR A 1 216 ? 27.936 34.605 -12.764 1.00 46.22 216 THR A CA 1
ATOM 1727 C C . THR A 1 216 ? 29.310 34.260 -12.169 1.00 46.22 216 THR A C 1
ATOM 1729 O O . THR A 1 216 ? 29.374 33.561 -11.153 1.00 46.22 216 THR A O 1
ATOM 1732 N N . PRO A 1 217 ? 30.428 34.732 -12.757 1.00 50.75 217 PRO A N 1
ATOM 1733 C CA . PRO A 1 217 ? 31.791 34.401 -12.313 1.00 50.75 217 PRO A CA 1
ATOM 1734 C C . PRO A 1 217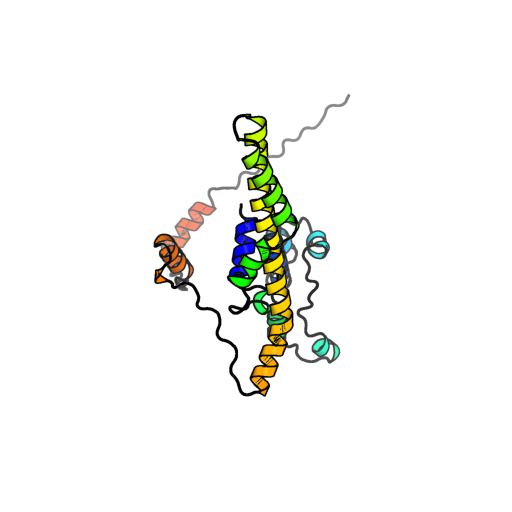 ? 32.078 34.695 -10.828 1.00 50.75 217 PRO A C 1
ATOM 1736 O O . PRO A 1 217 ? 33.030 34.165 -10.261 1.00 50.75 217 PRO A O 1
ATOM 1739 N N . ALA A 1 218 ? 31.248 35.521 -10.183 1.00 46.25 218 ALA A N 1
ATOM 1740 C CA . ALA A 1 218 ? 31.366 35.874 -8.774 1.00 46.25 218 ALA A CA 1
ATOM 1741 C C . ALA A 1 218 ? 31.045 34.713 -7.809 1.00 46.25 218 ALA A C 1
ATOM 1743 O O . ALA A 1 218 ? 31.602 34.675 -6.713 1.00 46.25 218 ALA A O 1
ATOM 1744 N N . SER A 1 219 ? 30.201 33.741 -8.187 1.00 45.72 219 SER A N 1
ATOM 1745 C CA . SER A 1 219 ? 29.806 32.648 -7.278 1.00 45.72 219 SER A CA 1
ATOM 1746 C C . SER A 1 219 ? 30.850 31.529 -7.172 1.00 45.72 219 SER A C 1
ATOM 1748 O O . SER A 1 219 ? 30.921 30.842 -6.152 1.00 45.72 219 SER A O 1
ATOM 1750 N N . TYR A 1 220 ? 31.710 31.377 -8.185 1.00 43.84 220 TYR A N 1
ATOM 1751 C CA . TYR A 1 220 ? 32.725 30.319 -8.238 1.00 43.84 220 TYR A CA 1
ATOM 1752 C C . TYR A 1 220 ? 33.831 30.520 -7.187 1.00 43.84 220 TYR A C 1
ATOM 1754 O O . TYR A 1 220 ? 34.242 29.572 -6.516 1.00 43.84 220 TYR A O 1
ATOM 1762 N N . ASN A 1 221 ? 34.247 31.772 -6.967 1.00 45.34 221 ASN A N 1
ATOM 1763 C CA . ASN A 1 221 ? 35.290 32.105 -5.991 1.00 45.34 221 ASN A CA 1
ATOM 1764 C C . ASN A 1 221 ? 34.793 32.023 -4.536 1.00 45.34 221 ASN A C 1
ATOM 1766 O O . ASN A 1 221 ? 35.566 31.673 -3.646 1.00 45.34 221 ASN A O 1
ATOM 1770 N N . GLN A 1 222 ? 33.498 32.256 -4.287 1.00 42.75 222 GLN A N 1
ATOM 1771 C CA . GLN A 1 222 ? 32.903 32.129 -2.949 1.00 42.75 222 GLN A CA 1
ATOM 1772 C C . GLN A 1 222 ? 32.761 30.655 -2.520 1.00 42.75 222 GLN A C 1
ATOM 1774 O O . GLN A 1 222 ? 32.958 30.3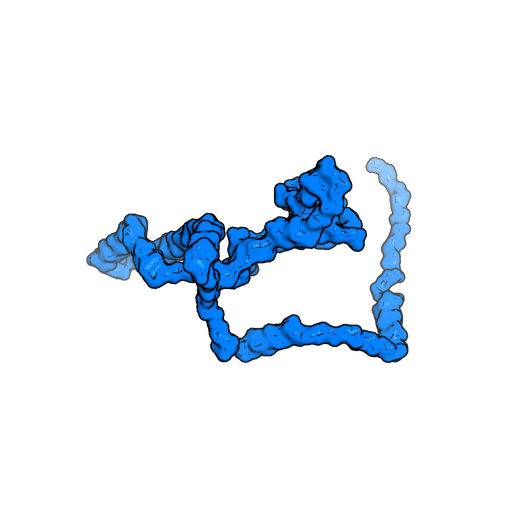20 -1.353 1.00 42.75 222 GLN A O 1
ATOM 1779 N N . ILE A 1 223 ? 32.443 29.761 -3.464 1.00 45.66 223 ILE A N 1
ATOM 1780 C CA . ILE A 1 223 ? 32.263 28.326 -3.191 1.00 45.66 223 ILE A CA 1
ATOM 1781 C C . ILE A 1 223 ? 33.615 27.627 -3.001 1.00 45.66 223 ILE A C 1
ATOM 1783 O O . ILE A 1 223 ? 33.741 26.807 -2.094 1.00 45.66 223 ILE A O 1
ATOM 1787 N N . GLN A 1 224 ? 34.648 27.977 -3.779 1.00 39.75 224 GLN A N 1
ATOM 1788 C CA . GLN A 1 224 ? 35.987 27.432 -3.536 1.00 39.75 224 GLN A CA 1
ATOM 1789 C C . GLN A 1 224 ? 36.564 27.903 -2.193 1.00 39.75 224 GLN A C 1
ATOM 1791 O O . GLN A 1 224 ? 37.057 27.068 -1.439 1.00 39.75 224 GLN A O 1
ATOM 1796 N N . SER A 1 225 ? 36.417 29.182 -1.829 1.00 44.09 225 SER A N 1
ATOM 1797 C CA . SER A 1 225 ? 36.872 29.694 -0.524 1.00 44.09 225 SER A CA 1
ATOM 1798 C C . SER A 1 225 ? 36.271 28.920 0.659 1.00 44.09 225 SER A C 1
ATOM 1800 O O . SER A 1 225 ? 36.985 28.577 1.594 1.00 44.09 225 SER A O 1
ATOM 1802 N N . ASN A 1 226 ? 34.981 28.572 0.592 1.00 42.62 226 ASN A N 1
ATOM 1803 C CA . ASN A 1 226 ? 34.288 27.879 1.684 1.00 42.62 226 ASN A CA 1
ATOM 1804 C C . ASN A 1 226 ? 34.509 26.354 1.705 1.00 42.62 226 ASN A C 1
ATOM 1806 O O . ASN A 1 226 ? 34.234 25.714 2.718 1.00 42.62 226 ASN A O 1
ATOM 1810 N N . CYS A 1 227 ? 34.997 25.747 0.617 1.00 37.75 227 CYS A N 1
ATOM 1811 C CA . CYS A 1 227 ? 35.293 24.310 0.568 1.00 37.75 227 CYS A CA 1
ATOM 1812 C C . CYS A 1 227 ? 36.756 23.964 0.893 1.00 37.75 227 CYS A C 1
ATOM 1814 O O . CYS A 1 227 ? 37.029 22.806 1.209 1.00 37.75 227 CYS A O 1
ATOM 1816 N N . TYR A 1 228 ? 37.685 24.928 0.858 1.00 38.84 228 TYR A N 1
ATOM 1817 C CA . TYR A 1 228 ? 39.100 24.686 1.175 1.00 38.84 228 TYR A CA 1
ATOM 1818 C C . TYR A 1 228 ? 39.487 24.943 2.645 1.00 38.84 228 TYR A C 1
ATOM 1820 O O . TYR A 1 228 ? 40.559 24.501 3.054 1.00 38.84 228 TYR A O 1
ATOM 1828 N N . GLU A 1 229 ? 38.625 25.558 3.467 1.00 43.47 229 GLU A N 1
ATOM 1829 C CA . GLU A 1 229 ? 38.937 25.847 4.883 1.00 43.47 229 GLU A CA 1
ATOM 1830 C C . GLU A 1 229 ? 38.414 24.809 5.902 1.00 43.47 229 GLU A C 1
ATOM 1832 O O . GLU A 1 229 ? 38.908 24.760 7.026 1.00 43.47 229 GLU A O 1
ATOM 1837 N N . GLU A 1 230 ? 37.515 23.884 5.531 1.00 45.31 230 GLU A N 1
ATOM 1838 C CA . GLU A 1 230 ? 36.956 22.887 6.469 1.00 45.31 230 GLU A CA 1
ATOM 1839 C C . GLU A 1 230 ? 37.154 21.418 6.040 1.00 45.31 230 GLU A C 1
ATOM 1841 O O . GLU A 1 230 ? 36.187 20.708 5.742 1.00 45.31 230 GLU A O 1
ATOM 1846 N N . ARG A 1 231 ? 38.416 20.947 6.093 1.00 36.50 231 ARG A N 1
ATOM 1847 C CA . ARG A 1 231 ? 38.877 19.602 6.557 1.00 36.50 231 ARG A CA 1
ATOM 1848 C C . ARG A 1 231 ? 40.089 19.054 5.788 1.00 36.50 231 ARG A C 1
ATOM 1850 O O . ARG A 1 231 ? 39.991 18.087 5.040 1.00 36.50 231 ARG A O 1
ATOM 1857 N N . CYS A 1 232 ? 41.264 19.566 6.141 1.00 32.94 232 CYS A N 1
ATOM 1858 C CA . CYS A 1 232 ? 42.511 18.799 6.167 1.00 32.94 232 CYS A CA 1
ATOM 1859 C C . CYS A 1 232 ? 43.167 18.979 7.543 1.00 32.94 232 CYS A C 1
ATOM 1861 O O . CYS A 1 232 ? 44.067 19.790 7.709 1.00 32.94 232 CYS A O 1
ATOM 1863 N N . VAL A 1 233 ? 42.720 18.214 8.541 1.00 36.66 233 VAL A N 1
ATOM 1864 C CA . VAL A 1 233 ? 43.536 17.912 9.727 1.00 36.66 233 VAL A CA 1
ATOM 1865 C C . VAL A 1 233 ? 43.460 16.405 9.926 1.00 36.66 233 VAL A C 1
ATOM 1867 O O . VAL A 1 233 ? 42.442 15.866 10.357 1.00 36.66 233 VAL A O 1
ATOM 1870 N N . GLN A 1 234 ? 44.520 15.708 9.520 1.00 35.69 234 GLN A N 1
ATOM 1871 C CA . GLN A 1 234 ? 44.675 14.288 9.809 1.00 35.69 234 GLN A CA 1
ATOM 1872 C C . GLN A 1 234 ? 45.001 14.097 11.297 1.00 35.69 234 GLN A C 1
ATOM 1874 O O . GLN A 1 234 ? 45.818 14.852 11.825 1.00 35.69 234 GLN A O 1
ATOM 1879 N N . PR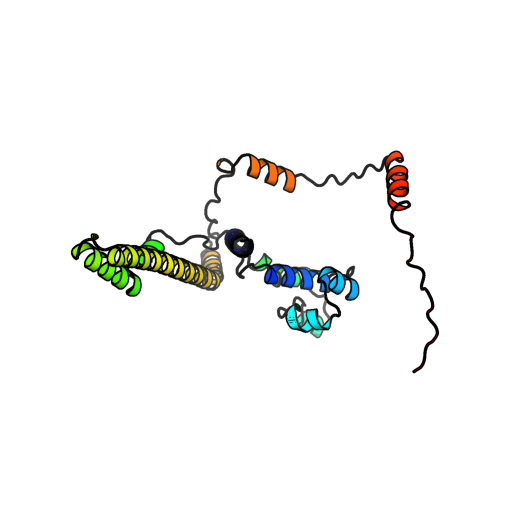O A 1 235 ? 44.449 13.078 11.980 1.00 34.81 235 PRO A N 1
ATOM 1880 C CA . PRO A 1 235 ? 44.978 12.671 13.269 1.00 34.81 235 PRO A CA 1
ATOM 1881 C C . PRO A 1 235 ? 46.318 11.963 13.043 1.00 34.81 235 PRO A C 1
ATOM 1883 O O . PRO A 1 235 ? 46.396 10.905 12.414 1.00 34.81 235 PRO A O 1
ATOM 1886 N N . THR A 1 236 ? 47.387 12.570 13.546 1.00 36.03 236 THR A N 1
ATOM 1887 C CA . THR A 1 236 ? 48.726 11.992 13.608 1.00 36.03 236 THR A CA 1
ATOM 1888 C C . THR A 1 236 ? 48.705 10.689 14.412 1.00 36.03 236 THR A C 1
ATOM 1890 O O . THR A 1 236 ? 48.290 10.646 15.568 1.00 36.03 236 THR A O 1
ATOM 1893 N N . ARG A 1 237 ? 49.181 9.600 13.793 1.00 33.03 237 ARG A N 1
ATOM 1894 C CA . ARG A 1 237 ? 49.525 8.349 14.484 1.00 33.03 237 ARG A CA 1
ATOM 1895 C C . ARG A 1 237 ? 50.650 8.632 15.484 1.00 33.03 237 ARG A C 1
ATOM 1897 O O . ARG A 1 237 ? 51.778 8.883 15.067 1.00 33.03 237 ARG A O 1
ATOM 1904 N N . GLN A 1 238 ? 50.372 8.545 16.781 1.00 37.72 238 GLN A N 1
ATOM 1905 C CA . GLN A 1 238 ? 51.420 8.386 17.787 1.00 37.72 238 GLN A CA 1
ATOM 1906 C C . GLN A 1 238 ? 51.775 6.903 17.922 1.00 37.72 238 GLN A C 1
ATOM 1908 O O . GLN A 1 238 ? 50.932 6.059 18.223 1.00 37.72 238 GLN A O 1
ATOM 1913 N N . ASN A 1 239 ? 53.045 6.604 17.658 1.00 34.41 239 ASN A N 1
ATOM 1914 C CA . ASN A 1 239 ? 53.681 5.328 17.946 1.00 34.41 239 ASN A CA 1
ATOM 1915 C C . ASN A 1 239 ? 53.738 5.111 19.464 1.00 34.41 239 ASN A C 1
ATOM 1917 O O . ASN A 1 239 ? 54.336 5.920 20.168 1.00 34.41 239 ASN A O 1
ATOM 1921 N N . HIS A 1 240 ? 53.236 3.976 19.949 1.00 36.78 240 HIS A N 1
ATOM 1922 C CA . HIS A 1 240 ? 53.682 3.414 21.222 1.00 36.78 240 HIS A CA 1
ATOM 1923 C C . HIS A 1 240 ? 54.290 2.031 20.988 1.00 36.78 240 HIS A C 1
ATOM 1925 O O . HIS A 1 240 ? 53.599 1.025 20.843 1.00 36.78 240 HIS A O 1
ATOM 1931 N N . GLN A 1 241 ? 55.622 2.018 20.927 1.00 34.78 241 GLN A N 1
ATOM 1932 C CA . GLN A 1 241 ? 56.437 0.846 21.212 1.00 34.78 241 GLN A CA 1
ATOM 1933 C C . GLN A 1 241 ? 56.483 0.620 22.728 1.00 34.78 241 GLN A C 1
ATOM 1935 O O . GLN A 1 241 ? 56.774 1.548 23.475 1.00 34.78 241 GLN A O 1
ATOM 1940 N N . GLY A 1 242 ? 56.296 -0.641 23.126 1.00 33.22 242 GLY A N 1
ATOM 1941 C CA . GLY A 1 242 ? 56.866 -1.237 24.336 1.00 33.22 242 GLY A CA 1
ATOM 1942 C C . GLY A 1 242 ? 56.113 -0.980 25.640 1.00 33.22 242 GLY A C 1
ATOM 1943 O O . GLY A 1 242 ? 56.059 0.140 26.113 1.00 33.22 242 GLY A O 1
ATOM 1944 N N . TYR A 1 243 ? 55.608 -2.044 26.267 1.00 32.03 243 TYR A N 1
ATOM 1945 C CA . TYR A 1 243 ? 56.251 -2.635 27.446 1.00 32.03 243 TYR A CA 1
ATOM 1946 C C . TYR A 1 243 ? 55.745 -4.072 27.643 1.00 32.03 243 TYR A C 1
ATOM 1948 O O . TYR A 1 243 ? 54.548 -4.330 27.717 1.00 32.03 243 TYR A O 1
ATOM 1956 N N . ARG A 1 244 ? 56.699 -5.010 27.701 1.00 35.50 244 ARG A N 1
ATOM 1957 C CA . ARG A 1 244 ? 56.538 -6.349 28.279 1.00 35.50 244 ARG A CA 1
ATOM 1958 C C . ARG A 1 244 ? 56.320 -6.216 29.790 1.00 35.50 244 ARG A C 1
ATOM 1960 O O . ARG A 1 244 ? 57.130 -5.551 30.435 1.00 35.50 244 ARG A O 1
ATOM 1967 N N . LYS A 1 245 ? 55.360 -6.955 30.339 1.00 39.12 245 LYS A N 1
ATOM 1968 C CA . LYS A 1 245 ? 55.552 -8.085 31.265 1.00 39.12 245 LYS A CA 1
ATOM 1969 C C . LYS A 1 245 ? 54.225 -8.815 31.424 1.00 39.12 245 LYS A C 1
ATOM 1971 O O . LYS A 1 245 ? 53.194 -8.117 31.482 1.00 39.12 245 LYS A O 1
#

pLDDT: mean 82.73, std 18.92, range [32.03, 97.56]

Solvent-accessible surface area (backbone atoms only — not comparable to full-atom values): 14754 Å² total; per-residue (Å²): 121,67,62,62,51,41,33,50,49,23,42,67,60,12,36,76,60,83,34,34,71,65,51,52,53,29,52,52,50,42,55,38,68,72,31,92,91,41,50,73,67,55,44,20,57,78,65,72,37,98,47,64,66,59,41,63,74,75,34,53,69,88,72,76,51,61,48,59,65,27,58,79,67,75,46,85,58,60,50,69,60,31,43,45,68,64,32,75,68,57,47,42,31,74,64,49,68,74,69,70,54,69,66,67,56,54,59,55,62,71,35,68,70,48,46,51,45,50,51,54,45,52,58,50,55,75,71,46,73,84,46,69,71,48,46,52,49,50,53,49,45,54,50,50,45,52,52,49,52,53,51,49,51,52,53,52,45,52,48,53,41,52,52,46,68,68,45,48,65,56,56,49,50,54,29,52,75,68,74,42,76,76,82,79,52,68,86,70,83,59,76,84,78,50,56,70,70,57,49,53,51,49,53,63,72,68,47,77,79,74,85,70,78,77,78,53,80,73,58,59,60,58,54,52,60,67,62,73,75,76,81,90,77,79,84,77,85,77,84,80,81,86,81,90,130

Mean predicted aligned error: 12.21 Å

InterPro domains:
  IPR021842 Protein of unknown function DUF3435 [PF11917] (3-212)

Radius of gyration: 28.82 Å; Cα contacts (8 Å, |Δi|>4): 157; chains: 1; bounding box: 85×52×72 Å

Secondary structure (DSSP, 8-state):
-HHHHHHHHHHHTT-SS---HHHHHHHHHHHHHT-TT--HHHHHHHTT-SSHHHHHHHTS-SS--S-HHHHHTT----HHHHHHHHSGGGG--TTS--S--HHHHHTTTT-HHHHHHHHHHHHHHHT-S-SHHHHHHHHHHHHHHHHHHHHHHHHHHHHHHHHHHHHHHHHHHHHHHTTPPPPPPPPPPPGGGS-HHHHHHHHHHHSPP-------HHHHHHHHHHHHSS---------------

Organism: Gibberella nygamai (NCBI:txid42673)